Protein AF-A0AAE9KA88-F1 (afdb_monomer)

Foldseek 3Di:
DDDDDDDDDDDDDDDDDDPPPPPPPDPVNVVVVVVVVVVVVVVVVVVVVPPLVVLQVVLLVCLLVVNPVVSLVSLVVSCVVPVLPLVSLQVNLVSCLVVVPCLVSSLVSLVSNCVVVQQDLLSLLSQLLSCLVVLPPVSNVVSLVSNVVHPDVVSSVLSVVLCCQRNVVDDDVVVLVVVVPDCVLVPHVSSVVSNVVSCVSRVDDDDDPPDPPPPPVCVSPPVSVVVVVVPPD

pLDDT: mean 76.89, std 24.09, range [26.11, 98.0]

InterPro domains:
  IPR011990 Tetratricopeptide-like helical domain superfamily [G3DSA:1.25.40.10] (42-184)
  IPR011990 Tetratricopeptide-like helical domain superfamily [SSF48452] (64-158)

Organism: NCBI:txid28182

Sequence (233 aa):
MENYNRNPGQIQFRFSFFLRMRIKTSVFMRLNIRYVYFSFFLLLFFVFCSSDEEMIWEARDSISKGNTAEAMRLYETILKKNPTHLEANRTLGMILADSGVALNSAAFYLERAESSLPGDSSLLLYLLEIHLQEKDRDKTKRILEKFSKSKDKEIESYAIFLKDCLLDKKKNQSEFNRFKTTEIPAFLPPARRLFLKCELSLYSVSQSSKQFHFDYRTIQTESYVFLSTERLF

Secondary structure (DSSP, 8-state):
--------------------------HHHHHHHHHHHHHHHHHHHHHHHHHHHHHHHHHHHHHHTT-HHHHHHHHHHHHHH-TT-HHHHHHHHHHHHHHSS-HHHHHHHHHHHHHHSTT-HHHHHHHHHHHHHHT-HHHHHHHHHHHHHSS-HHHHHHHHHHHHHHTS----HHHHHHHHHSSHHHH-HHHHHHHHHHIIIII--S---------TTSHHHHHHHHTTGGG--

Mean predicted aligned error: 14.71 Å

Solvent-accessible surface area (backbone atoms only — not comparable to full-atom values): 13760 Å² total; per-residue (Å²): 136,92,77,88,83,81,86,87,81,92,78,90,76,91,76,90,78,81,87,73,84,72,78,75,74,49,74,68,56,59,54,51,50,52,49,50,53,49,51,50,51,49,52,53,55,53,61,64,59,52,62,57,56,55,45,50,52,54,20,54,50,24,42,68,69,66,36,53,68,60,17,48,54,40,33,52,54,48,37,72,79,39,77,78,43,44,64,44,25,38,52,51,11,48,56,29,46,77,66,64,80,41,48,70,60,12,46,54,26,33,52,53,21,34,72,74,46,69,59,44,66,68,59,51,38,48,51,40,51,50,25,60,74,70,62,39,64,68,61,35,50,55,49,51,58,42,35,70,73,27,89,51,63,66,60,31,54,48,52,51,50,48,45,35,34,67,74,66,67,46,90,53,70,67,60,51,57,52,56,71,73,46,62,61,44,75,77,33,69,55,48,28,52,51,49,52,54,34,40,67,71,76,65,71,68,99,72,78,85,78,75,73,80,80,58,85,73,49,68,74,56,58,70,56,53,68,75,57,66,71,77,76,122

Structure (mmCIF, N/CA/C/O backbone):
data_AF-A0AAE9KA88-F1
#
_entry.id   AF-A0AAE9KA88-F1
#
loop_
_atom_site.group_PDB
_atom_site.id
_atom_site.type_symbol
_atom_site.label_atom_id
_atom_site.label_alt_id
_atom_site.label_comp_id
_atom_site.label_asym_id
_atom_site.label_entity_id
_atom_site.label_seq_id
_atom_site.pdbx_PDB_ins_code
_atom_site.Cartn_x
_atom_site.Cartn_y
_atom_site.Cartn_z
_atom_site.occupancy
_atom_site.B_iso_or_equiv
_atom_site.auth_seq_id
_atom_site.auth_comp_id
_atom_site.auth_asym_id
_atom_site.auth_atom_id
_atom_site.pdbx_PDB_model_num
ATOM 1 N N . MET A 1 1 ? 107.980 -15.218 -47.301 1.00 36.97 1 MET A N 1
ATOM 2 C CA . MET A 1 1 ? 108.625 -13.899 -47.395 1.00 36.97 1 MET A CA 1
ATOM 3 C C . MET A 1 1 ? 107.827 -12.948 -46.536 1.00 36.97 1 MET A C 1
ATOM 5 O O . MET A 1 1 ? 106.611 -12.947 -46.638 1.00 36.97 1 MET A O 1
ATOM 9 N N . GLU A 1 2 ? 108.562 -12.221 -45.707 1.00 38.47 2 GLU A N 1
ATOM 10 C CA . GLU A 1 2 ? 108.170 -11.046 -44.933 1.00 38.47 2 GLU A CA 1
ATOM 11 C C . GLU A 1 2 ? 107.251 -11.186 -43.717 1.00 38.47 2 GLU A C 1
ATOM 13 O O . GLU A 1 2 ? 106.307 -11.960 -43.623 1.00 38.47 2 GLU A O 1
ATOM 18 N N . ASN A 1 3 ? 107.701 -10.425 -42.736 1.00 32.22 3 ASN A N 1
ATOM 19 C CA . ASN A 1 3 ? 107.534 -10.462 -41.305 1.00 32.22 3 ASN A CA 1
ATOM 20 C C . ASN A 1 3 ? 107.081 -9.042 -40.928 1.00 32.22 3 ASN A C 1
ATOM 22 O O . ASN A 1 3 ? 107.411 -8.105 -41.658 1.00 32.22 3 ASN A O 1
ATOM 26 N N . TYR A 1 4 ? 106.514 -8.877 -39.726 1.00 32.66 4 TYR A N 1
ATOM 27 C CA . TYR A 1 4 ? 106.423 -7.586 -39.018 1.00 32.66 4 TYR A CA 1
ATOM 28 C C . TYR A 1 4 ? 105.302 -6.644 -39.555 1.00 32.66 4 TYR A C 1
ATOM 30 O O . TYR A 1 4 ? 105.117 -6.502 -40.749 1.00 32.66 4 TYR A O 1
ATOM 38 N N . ASN A 1 5 ? 104.502 -5.913 -38.768 1.00 34.69 5 ASN A N 1
ATOM 39 C CA . ASN A 1 5 ? 104.783 -5.301 -37.477 1.00 34.69 5 ASN A CA 1
ATOM 40 C C . ASN A 1 5 ? 103.524 -4.586 -36.905 1.00 34.69 5 ASN A C 1
ATOM 42 O O . ASN A 1 5 ? 102.777 -3.980 -37.665 1.00 34.69 5 ASN A O 1
ATOM 46 N N . ARG A 1 6 ? 103.419 -4.548 -35.565 1.00 35.28 6 ARG A N 1
ATOM 47 C CA . ARG A 1 6 ? 102.856 -3.479 -34.689 1.00 35.28 6 ARG A CA 1
ATOM 48 C C . ARG A 1 6 ? 101.371 -3.035 -34.760 1.00 35.28 6 ARG A C 1
ATOM 50 O O . ARG A 1 6 ? 100.985 -2.218 -35.583 1.00 35.28 6 ARG A O 1
ATOM 57 N N . ASN A 1 7 ? 100.627 -3.371 -33.694 1.00 41.12 7 ASN A N 1
ATOM 58 C CA . ASN A 1 7 ? 99.769 -2.416 -32.944 1.00 41.12 7 ASN A CA 1
ATOM 59 C C . ASN A 1 7 ? 100.677 -1.397 -32.196 1.00 41.12 7 ASN A C 1
ATOM 61 O O . ASN A 1 7 ? 101.822 -1.789 -31.945 1.00 41.12 7 ASN A O 1
ATOM 65 N N . PRO A 1 8 ? 100.267 -0.169 -31.766 1.00 43.66 8 PRO A N 1
ATOM 66 C CA . PRO A 1 8 ? 98.937 0.229 -31.260 1.00 43.66 8 PRO A CA 1
ATOM 67 C C . PRO A 1 8 ? 98.468 1.664 -31.644 1.00 43.66 8 PRO A C 1
ATOM 69 O O . PRO A 1 8 ? 99.233 2.481 -32.144 1.00 43.66 8 PRO A O 1
ATOM 72 N N . GLY A 1 9 ? 97.214 2.022 -31.342 1.00 31.53 9 GLY A N 1
ATOM 73 C CA . GLY A 1 9 ? 96.753 3.413 -31.459 1.00 31.53 9 GLY A CA 1
ATOM 74 C C . GLY A 1 9 ? 95.270 3.598 -31.153 1.00 31.53 9 GLY A C 1
ATOM 75 O O . GLY A 1 9 ? 94.433 3.543 -32.046 1.00 31.53 9 GLY A O 1
ATOM 76 N N . GLN A 1 10 ? 94.951 3.808 -29.876 1.00 36.22 10 GLN A N 1
ATOM 77 C CA . GLN A 1 10 ? 93.640 4.258 -29.412 1.00 36.22 10 GLN A CA 1
ATOM 78 C C . GLN A 1 10 ? 93.253 5.588 -30.071 1.00 36.22 10 GLN A C 1
ATOM 80 O O . GLN A 1 10 ? 93.966 6.574 -29.913 1.00 36.22 10 GLN A O 1
ATOM 85 N N . ILE A 1 11 ? 92.069 5.653 -30.680 1.00 38.44 11 ILE A N 1
ATOM 86 C CA . ILE A 1 11 ? 91.295 6.896 -30.765 1.00 38.44 11 ILE A CA 1
ATOM 87 C C . ILE A 1 11 ? 89.862 6.549 -30.360 1.00 38.44 11 ILE A C 1
ATOM 89 O O . ILE A 1 11 ? 89.120 5.889 -31.084 1.00 38.44 11 ILE A O 1
ATOM 93 N N . GLN A 1 12 ? 89.500 6.946 -29.141 1.00 40.09 12 GLN A N 1
ATOM 94 C CA . GLN A 1 12 ? 88.130 6.906 -28.647 1.00 40.09 12 GLN A CA 1
ATOM 95 C C . GLN A 1 12 ? 87.267 7.879 -29.457 1.00 40.09 12 GLN A C 1
ATOM 97 O O . GLN A 1 12 ? 87.539 9.072 -29.450 1.00 40.09 12 GLN A O 1
ATOM 102 N N . PHE A 1 13 ? 86.163 7.403 -30.033 1.00 33.00 13 PHE A N 1
ATOM 103 C CA . PHE A 1 13 ? 84.977 8.235 -30.242 1.00 33.00 13 PHE A CA 1
ATOM 104 C C . PHE A 1 13 ? 83.727 7.427 -29.893 1.00 33.00 13 PHE A C 1
ATOM 106 O O . PHE A 1 13 ? 83.162 6.688 -30.695 1.00 33.00 13 PHE A O 1
ATOM 113 N N . ARG A 1 14 ? 83.302 7.561 -28.633 1.00 41.38 14 ARG A N 1
ATOM 114 C CA . ARG A 1 14 ? 81.939 7.236 -28.209 1.00 41.38 14 ARG A CA 1
ATOM 115 C C . ARG A 1 14 ? 80.992 8.223 -28.883 1.00 41.38 14 ARG A C 1
ATOM 117 O O . ARG A 1 14 ? 81.053 9.396 -28.550 1.00 41.38 14 ARG A O 1
ATOM 124 N N . PHE A 1 15 ? 80.062 7.748 -29.704 1.00 35.78 15 PHE A N 1
ATOM 125 C CA . PHE A 1 15 ? 78.779 8.428 -29.884 1.00 35.78 15 PHE A CA 1
ATOM 126 C C . PHE A 1 15 ? 77.662 7.398 -30.055 1.00 35.78 15 PHE A C 1
ATOM 128 O O . PHE A 1 15 ? 77.316 6.952 -31.143 1.00 35.78 15 PHE A O 1
ATOM 135 N N . SER A 1 16 ? 77.092 7.018 -28.916 1.00 43.00 16 SER A N 1
ATOM 136 C CA . SER A 1 16 ? 75.737 6.497 -28.818 1.00 43.00 16 SER A CA 1
ATOM 137 C C . SER A 1 16 ? 74.755 7.590 -29.247 1.00 43.00 1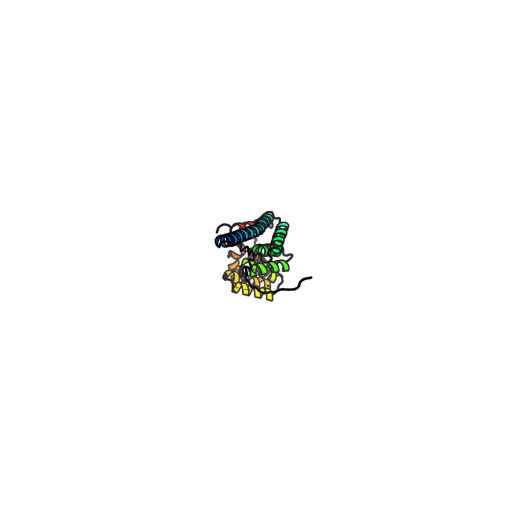6 SER A C 1
ATOM 139 O O . SER A 1 16 ? 74.588 8.572 -28.524 1.00 43.00 16 SER A O 1
ATOM 141 N N . PHE A 1 17 ? 74.077 7.415 -30.379 1.00 37.69 17 PHE A N 1
ATOM 142 C CA . PHE A 1 17 ? 72.917 8.231 -30.737 1.00 37.69 17 PHE A CA 1
ATOM 143 C C . PHE A 1 17 ? 71.701 7.324 -30.936 1.00 37.69 17 PHE A C 1
ATOM 145 O O . PHE A 1 17 ? 71.314 6.968 -32.044 1.00 37.69 17 PHE A O 1
ATOM 152 N N . PHE A 1 18 ? 71.104 6.917 -29.813 1.00 44.31 18 PHE A N 1
ATOM 153 C CA . PHE A 1 18 ? 69.728 6.437 -29.801 1.00 44.31 18 PHE A CA 1
ATOM 154 C C . PHE A 1 18 ? 68.824 7.599 -30.233 1.00 44.31 18 PHE A C 1
ATOM 156 O O . PHE A 1 18 ? 68.651 8.559 -29.477 1.00 44.31 18 PHE A O 1
ATOM 163 N N . LEU A 1 19 ? 68.213 7.505 -31.417 1.00 38.12 19 LEU A N 1
ATOM 164 C CA . LEU A 1 19 ? 67.072 8.341 -31.788 1.00 38.12 19 LEU A CA 1
ATOM 165 C C . LEU A 1 19 ? 65.888 7.986 -30.877 1.00 38.12 19 LEU A C 1
ATOM 167 O O . LEU A 1 19 ? 65.041 7.150 -31.182 1.00 38.12 19 LEU A O 1
ATOM 171 N N . ARG A 1 20 ? 65.827 8.635 -29.716 1.00 42.53 20 ARG A N 1
ATOM 172 C CA . ARG A 1 20 ? 64.636 8.660 -28.873 1.00 42.53 20 ARG A CA 1
ATOM 173 C C . ARG A 1 20 ? 63.741 9.777 -29.406 1.00 42.53 20 ARG A C 1
ATOM 175 O O . ARG A 1 20 ? 63.874 10.928 -28.997 1.00 42.53 20 ARG A O 1
ATOM 182 N N . MET A 1 21 ? 62.836 9.443 -30.327 1.00 38.00 21 MET A N 1
ATOM 183 C CA . MET A 1 21 ? 61.717 10.311 -30.714 1.00 38.00 21 MET A CA 1
ATOM 184 C C . MET A 1 21 ? 60.833 10.557 -29.481 1.00 38.00 21 MET A C 1
ATOM 186 O O . MET A 1 21 ? 59.873 9.841 -29.210 1.00 38.00 21 MET A O 1
ATOM 190 N N . ARG A 1 22 ? 61.185 11.564 -28.673 1.00 47.34 22 ARG A N 1
ATOM 191 C CA . ARG A 1 22 ? 60.292 12.132 -27.661 1.00 47.34 22 ARG A CA 1
ATOM 192 C C . ARG A 1 22 ? 59.248 12.955 -28.405 1.00 47.34 22 ARG A C 1
ATOM 194 O O . ARG A 1 22 ? 59.487 14.120 -28.715 1.00 47.34 22 ARG A O 1
ATOM 201 N N . ILE A 1 23 ? 58.079 12.368 -28.639 1.00 53.62 23 ILE A N 1
ATOM 202 C CA . ILE A 1 23 ? 56.873 13.133 -28.952 1.00 53.62 23 ILE A CA 1
ATOM 203 C C . ILE A 1 23 ? 56.603 14.021 -27.730 1.00 53.62 23 ILE A C 1
ATOM 205 O O . ILE A 1 23 ? 56.085 13.570 -26.707 1.00 53.62 23 ILE A O 1
ATOM 209 N N . LYS A 1 24 ? 57.030 15.287 -27.788 1.00 45.50 24 LYS A N 1
ATOM 210 C CA . LYS A 1 24 ? 56.615 16.305 -26.822 1.00 45.50 24 LYS A CA 1
ATOM 211 C C . LYS A 1 24 ? 55.143 16.598 -27.102 1.00 45.50 24 LYS A C 1
ATOM 213 O O . LYS A 1 24 ? 54.830 17.484 -27.886 1.00 45.50 24 LYS A O 1
ATOM 218 N N . THR A 1 25 ? 54.233 15.870 -26.458 1.00 50.50 25 THR A N 1
ATOM 219 C CA . THR A 1 25 ? 52.851 16.345 -26.322 1.00 50.50 25 THR A CA 1
ATOM 220 C C . THR A 1 25 ? 52.930 17.662 -25.553 1.00 50.50 25 THR A C 1
ATOM 222 O O . THR A 1 25 ? 53.268 17.646 -24.364 1.00 50.50 25 THR A O 1
ATOM 225 N N . SER A 1 26 ? 52.725 18.796 -26.225 1.00 52.59 26 SER A N 1
ATOM 226 C CA . SER A 1 26 ? 52.696 20.100 -25.563 1.00 52.59 26 SER A CA 1
ATOM 227 C C . SER A 1 26 ? 51.627 20.076 -24.463 1.00 52.59 26 SER A C 1
ATOM 229 O O . SER A 1 26 ? 50.632 19.353 -24.562 1.00 52.59 26 SER A O 1
ATOM 231 N N . VAL A 1 27 ? 51.830 20.832 -23.384 1.00 53.19 27 VAL A N 1
ATOM 232 C CA . VAL A 1 27 ? 50.901 20.895 -22.237 1.00 53.19 27 VAL A CA 1
ATOM 233 C C . VAL A 1 27 ? 49.462 21.219 -22.687 1.00 53.19 27 VAL A C 1
ATOM 235 O O . VAL A 1 27 ? 48.506 20.685 -22.128 1.00 53.19 27 VAL A O 1
ATOM 238 N N . PHE A 1 28 ? 49.317 21.979 -23.777 1.00 47.75 28 PHE A N 1
ATOM 239 C CA . PHE A 1 28 ? 48.047 22.296 -24.440 1.00 47.75 28 PHE A CA 1
ATOM 240 C C . PHE A 1 28 ? 47.293 21.057 -24.962 1.00 47.75 28 PHE A C 1
ATOM 242 O O . PHE A 1 28 ? 46.074 20.965 -24.838 1.00 47.75 28 PHE A O 1
ATOM 249 N N . MET A 1 29 ? 48.012 20.061 -25.489 1.00 52.88 29 MET A N 1
ATOM 250 C CA . MET A 1 29 ? 47.422 18.845 -26.060 1.00 52.88 29 MET A CA 1
ATOM 251 C C . MET A 1 29 ? 46.840 17.925 -24.973 1.00 52.88 29 MET A C 1
ATOM 253 O O . MET A 1 29 ? 45.821 17.277 -25.187 1.00 52.88 29 MET A O 1
ATOM 257 N N . ARG A 1 30 ? 47.431 17.917 -23.768 1.00 54.22 30 ARG A N 1
ATOM 258 C CA . ARG A 1 30 ? 46.917 17.161 -22.607 1.00 54.22 30 ARG A CA 1
ATOM 259 C C . ARG A 1 30 ? 45.671 17.802 -21.992 1.00 54.22 30 ARG A C 1
ATOM 261 O O . ARG A 1 30 ? 44.802 17.081 -21.506 1.00 54.22 30 ARG A O 1
ATOM 268 N N . LEU A 1 31 ? 45.577 19.134 -22.035 1.00 50.44 31 LEU A N 1
ATOM 269 C CA . LEU A 1 31 ? 44.412 19.882 -21.564 1.00 50.44 31 LEU A CA 1
ATOM 270 C C . LEU A 1 31 ? 43.197 19.614 -22.471 1.00 50.44 31 LEU A C 1
ATOM 272 O O . LEU A 1 31 ? 42.145 19.220 -21.975 1.00 50.44 31 LEU A O 1
ATOM 276 N N . ASN A 1 32 ? 43.378 19.696 -23.795 1.00 58.84 32 ASN A N 1
ATOM 277 C CA . ASN A 1 32 ? 42.323 19.411 -24.775 1.00 58.84 32 ASN A CA 1
ATOM 278 C C . ASN A 1 32 ? 41.844 17.955 -24.734 1.00 58.84 32 ASN A C 1
ATOM 280 O O . ASN A 1 32 ? 40.647 17.715 -24.810 1.00 58.84 32 ASN A O 1
ATOM 284 N N . ILE A 1 33 ? 42.741 16.981 -24.543 1.00 65.75 33 ILE A N 1
ATOM 285 C CA . ILE A 1 33 ? 42.351 15.568 -24.404 1.00 65.75 33 ILE A CA 1
ATOM 286 C C . ILE A 1 33 ? 41.468 15.362 -23.165 1.00 65.75 33 ILE A C 1
ATOM 288 O O . ILE A 1 33 ? 40.450 14.682 -23.248 1.00 65.75 33 ILE A O 1
ATOM 292 N N . ARG A 1 34 ? 41.799 15.989 -22.028 1.00 65.94 34 ARG A N 1
ATOM 293 C CA . ARG A 1 34 ? 40.983 15.902 -20.807 1.00 65.94 34 ARG A CA 1
ATOM 294 C C . ARG A 1 34 ? 39.609 16.558 -20.983 1.00 65.94 34 ARG A C 1
ATOM 296 O O . ARG A 1 34 ? 38.635 16.008 -20.484 1.00 65.94 34 ARG A O 1
ATOM 303 N N . TYR A 1 35 ? 39.514 17.664 -21.727 1.00 74.38 35 TYR A N 1
ATOM 304 C CA . TYR A 1 35 ? 38.231 18.279 -22.090 1.00 74.38 35 TYR A CA 1
ATOM 305 C C . TYR A 1 35 ? 37.415 17.429 -23.063 1.00 74.38 35 TYR A C 1
ATOM 307 O O . TYR A 1 35 ? 36.208 17.329 -22.890 1.00 74.38 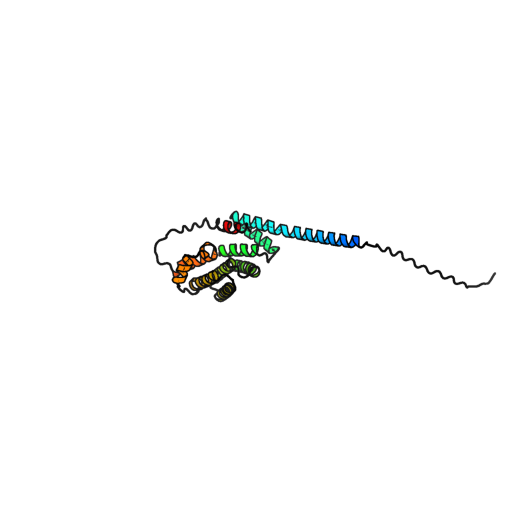35 TYR A O 1
ATOM 315 N N . VAL A 1 36 ? 38.048 16.779 -24.041 1.00 76.00 36 VAL A N 1
ATOM 316 C CA . VAL A 1 36 ? 37.364 15.867 -24.970 1.00 76.00 36 VAL A CA 1
ATOM 317 C C . VAL A 1 36 ? 36.852 14.634 -24.231 1.00 76.00 36 VAL A C 1
ATOM 319 O O . VAL A 1 36 ? 35.701 14.268 -24.418 1.00 76.00 36 VAL A O 1
ATOM 322 N N . TYR A 1 37 ? 37.642 14.043 -23.330 1.00 76.62 37 TYR A N 1
ATOM 323 C CA . TYR A 1 37 ? 37.169 12.943 -22.483 1.00 76.62 37 TYR A CA 1
ATOM 324 C C . TYR A 1 37 ? 36.074 13.383 -21.517 1.00 76.62 37 TYR A C 1
ATOM 326 O O . TYR A 1 37 ? 35.115 12.647 -21.332 1.00 76.62 37 TYR A O 1
ATOM 334 N N . PHE A 1 38 ? 36.178 14.575 -20.928 1.00 76.69 38 PHE A N 1
ATOM 335 C CA . PHE A 1 38 ? 35.133 15.117 -20.065 1.00 76.69 38 PHE A CA 1
ATOM 336 C C . PHE A 1 38 ? 33.850 15.398 -20.849 1.00 76.69 38 PHE A C 1
ATOM 338 O O . PHE A 1 38 ? 32.786 15.001 -20.405 1.00 76.69 38 PHE A O 1
ATOM 345 N N . SER A 1 39 ? 33.943 16.001 -22.036 1.00 75.31 39 SER A N 1
ATOM 346 C CA . SER A 1 39 ? 32.811 16.268 -22.929 1.00 75.31 39 SER A CA 1
ATOM 347 C C . SER A 1 39 ? 32.184 14.979 -23.458 1.00 75.31 39 SER A C 1
ATOM 349 O O . SER A 1 39 ? 30.965 14.875 -23.494 1.00 75.31 39 SER A O 1
ATOM 351 N N . PHE A 1 40 ? 32.992 13.973 -23.794 1.00 74.69 40 PHE A N 1
ATOM 352 C CA . PHE A 1 40 ? 32.528 12.649 -24.201 1.00 74.69 40 PHE A CA 1
ATOM 353 C C . PHE A 1 40 ? 31.875 11.890 -23.040 1.00 74.69 40 PHE A C 1
ATOM 355 O O . PHE A 1 40 ? 30.826 11.284 -23.219 1.00 74.69 40 PHE A O 1
ATOM 362 N N . PHE A 1 41 ? 32.435 11.976 -21.832 1.00 71.19 41 PHE A N 1
ATOM 363 C CA . PHE A 1 41 ? 31.835 11.424 -20.616 1.00 71.19 41 PHE A CA 1
ATOM 364 C C . PHE A 1 41 ? 30.521 12.135 -20.259 1.00 71.19 41 PHE A C 1
ATOM 366 O O . PHE A 1 41 ? 29.556 11.474 -19.890 1.00 71.19 41 PHE A O 1
ATOM 373 N N . LEU A 1 42 ? 30.449 13.458 -20.446 1.00 67.81 42 LEU A N 1
ATOM 374 C CA . LEU A 1 42 ? 29.226 14.247 -20.297 1.00 67.81 42 LEU A CA 1
ATOM 375 C C . LEU A 1 42 ? 28.168 13.798 -21.315 1.00 67.81 42 LEU A C 1
ATOM 377 O O . LEU A 1 42 ? 27.037 13.521 -20.941 1.00 67.81 42 LEU A O 1
ATOM 381 N N . LEU A 1 43 ? 28.545 13.665 -22.591 1.00 63.66 43 LEU A N 1
ATOM 382 C CA . LEU A 1 43 ? 27.660 13.202 -23.664 1.00 63.66 43 LEU A CA 1
ATOM 383 C C . LEU A 1 43 ? 27.158 11.775 -23.417 1.00 63.66 43 LEU A C 1
ATOM 385 O O . LEU A 1 43 ? 25.976 11.509 -23.607 1.00 63.66 43 LEU A O 1
ATOM 389 N N . LEU A 1 44 ? 28.015 10.874 -22.932 1.00 60.75 44 LEU A N 1
ATOM 390 C CA . LEU A 1 44 ? 27.608 9.525 -22.534 1.00 60.75 44 LEU A CA 1
ATOM 391 C C . LEU A 1 44 ? 26.647 9.551 -21.339 1.00 60.75 44 LEU A C 1
ATOM 393 O O . LEU A 1 44 ? 25.647 8.842 -21.358 1.00 60.75 44 LEU A O 1
ATOM 397 N N . PHE A 1 45 ? 26.888 10.400 -20.339 1.00 60.03 45 PHE A N 1
ATOM 398 C CA . PHE A 1 45 ? 25.968 10.584 -19.215 1.00 60.03 45 PHE A CA 1
ATOM 399 C C . PHE A 1 45 ? 24.590 11.100 -19.673 1.00 60.03 45 PHE A C 1
ATOM 401 O O . PHE A 1 45 ? 23.563 10.618 -19.199 1.00 60.03 45 PHE A O 1
ATOM 408 N N . PHE A 1 46 ? 24.551 12.009 -20.653 1.00 56.19 46 PHE A N 1
ATOM 409 C CA . PHE A 1 46 ? 23.301 12.518 -21.226 1.00 56.19 46 PHE A CA 1
ATOM 410 C C . PHE A 1 46 ? 22.515 11.462 -22.018 1.00 56.19 46 PHE A C 1
ATOM 412 O O . PHE A 1 46 ? 21.292 11.420 -21.905 1.00 56.19 46 PHE A O 1
ATOM 419 N N . VAL A 1 47 ? 23.187 10.582 -22.769 1.00 58.81 47 VAL A N 1
ATOM 420 C CA . VAL A 1 47 ? 22.523 9.531 -23.569 1.00 58.81 47 VAL A CA 1
ATOM 421 C C . VAL A 1 47 ? 21.911 8.428 -22.694 1.00 58.81 47 VAL A C 1
ATOM 423 O O . VAL A 1 47 ? 20.863 7.887 -23.033 1.00 58.81 47 VAL A O 1
ATOM 426 N N . PHE A 1 48 ? 22.519 8.104 -21.549 1.00 52.50 48 PHE A N 1
ATOM 427 C CA . PHE A 1 48 ? 21.946 7.118 -20.622 1.00 52.50 48 PHE A CA 1
ATOM 428 C C . PHE A 1 48 ? 20.763 7.668 -19.810 1.00 52.50 48 PHE A C 1
ATOM 430 O O . PHE A 1 48 ? 19.874 6.903 -19.447 1.00 52.50 48 PHE A O 1
ATOM 437 N N . CYS A 1 49 ? 20.715 8.982 -19.569 1.00 56.28 49 CYS A N 1
ATOM 438 C CA . CYS A 1 49 ? 19.645 9.620 -18.800 1.00 56.28 49 CYS A CA 1
ATOM 439 C C . CYS A 1 49 ? 18.311 9.699 -19.573 1.00 56.28 49 CYS A C 1
ATOM 441 O O . CYS A 1 49 ? 17.244 9.604 -18.975 1.00 56.28 49 CYS A O 1
ATOM 443 N N . SER A 1 50 ? 18.340 9.818 -20.907 1.00 60.44 50 SER A N 1
ATOM 444 C CA . SER A 1 50 ? 17.117 10.041 -21.695 1.00 60.44 50 SER A CA 1
ATOM 445 C C . SER A 1 50 ? 16.229 8.801 -21.857 1.00 60.44 50 SER A C 1
ATOM 447 O O . SER A 1 50 ? 15.020 8.945 -22.015 1.00 60.44 50 SER A O 1
ATOM 449 N N . SER A 1 51 ? 16.797 7.588 -21.826 1.00 71.12 51 SER A N 1
ATOM 450 C CA . SER A 1 51 ? 16.055 6.374 -22.220 1.00 71.12 51 SER A CA 1
ATOM 451 C C . SER A 1 51 ? 15.055 5.868 -21.177 1.00 71.12 51 SER A C 1
ATOM 453 O O . SER A 1 51 ? 14.086 5.198 -21.530 1.00 71.12 51 SER A O 1
ATOM 455 N N . ASP A 1 52 ? 15.296 6.150 -19.895 1.00 71.56 52 ASP A N 1
ATOM 456 C CA . ASP A 1 52 ? 14.414 5.695 -18.817 1.00 71.56 52 ASP A CA 1
ATOM 457 C C . ASP A 1 52 ? 13.251 6.677 -18.612 1.00 71.56 52 ASP A C 1
ATOM 459 O O . ASP A 1 52 ? 12.119 6.244 -18.411 1.00 71.56 52 ASP A O 1
ATOM 463 N N . GLU A 1 53 ? 13.501 7.980 -18.775 1.00 80.31 53 GLU A N 1
ATOM 464 C CA . GLU A 1 53 ? 12.470 9.028 -18.763 1.00 80.31 53 GLU A CA 1
ATOM 465 C C . GLU A 1 53 ? 11.412 8.813 -19.854 1.00 80.31 53 GLU A C 1
ATOM 467 O O . GLU A 1 53 ? 10.216 8.882 -19.580 1.00 80.31 53 GLU A O 1
ATOM 472 N N . GLU A 1 54 ? 11.822 8.482 -21.082 1.00 86.25 54 GLU A N 1
ATOM 473 C CA . GLU A 1 54 ? 10.886 8.170 -22.173 1.00 86.25 54 GLU A CA 1
ATOM 474 C C . GLU A 1 54 ? 9.965 6.991 -21.813 1.00 86.25 54 GLU A C 1
ATOM 476 O O . GLU A 1 54 ? 8.743 7.083 -21.942 1.00 86.25 54 GLU A O 1
ATOM 481 N N . MET A 1 55 ? 10.533 5.923 -21.247 1.00 89.88 55 MET A N 1
ATOM 482 C CA . MET A 1 55 ? 9.778 4.738 -20.834 1.00 89.88 55 MET A CA 1
ATOM 483 C C . MET A 1 55 ? 8.817 5.024 -19.669 1.00 89.88 55 MET A C 1
ATOM 485 O O . MET A 1 55 ? 7.733 4.441 -19.606 1.00 89.88 55 MET A O 1
ATOM 489 N N . ILE A 1 56 ? 9.174 5.936 -18.757 1.00 93.50 56 ILE A N 1
ATOM 490 C CA . ILE A 1 56 ? 8.274 6.408 -17.694 1.00 93.50 56 ILE A CA 1
ATOM 491 C C . ILE A 1 56 ? 7.062 7.130 -18.292 1.00 93.50 56 ILE A C 1
ATOM 493 O O . ILE A 1 56 ? 5.933 6.882 -17.860 1.00 93.50 56 ILE A O 1
ATOM 497 N N . TRP A 1 57 ? 7.259 7.999 -19.288 1.00 92.94 57 TRP A N 1
ATOM 498 C CA . TRP A 1 57 ? 6.150 8.699 -19.944 1.00 92.94 57 TRP A CA 1
ATOM 499 C C . TRP A 1 57 ? 5.196 7.734 -20.644 1.00 92.94 57 TRP A C 1
ATOM 501 O O . TRP A 1 57 ? 3.983 7.848 -20.455 1.00 92.94 57 TRP A O 1
ATOM 511 N N . GLU A 1 58 ? 5.725 6.755 -21.377 1.00 94.69 58 GLU A N 1
ATOM 512 C CA . GLU A 1 58 ? 4.922 5.700 -22.004 1.00 94.69 58 GLU A CA 1
ATOM 513 C C . GLU A 1 58 ? 4.163 4.860 -20.973 1.00 94.69 58 GLU A C 1
ATOM 515 O O . GLU A 1 58 ? 2.999 4.509 -21.186 1.00 94.69 58 GLU A O 1
ATOM 520 N N . ALA A 1 59 ? 4.788 4.559 -19.831 1.00 95.31 59 ALA A N 1
ATOM 521 C CA . ALA A 1 59 ? 4.136 3.823 -18.756 1.00 95.31 59 ALA A CA 1
ATOM 522 C C . ALA A 1 59 ? 2.967 4.627 -18.173 1.00 95.31 59 ALA A C 1
ATOM 524 O O . ALA A 1 59 ? 1.864 4.100 -18.050 1.00 95.31 59 ALA A O 1
ATOM 525 N N . ARG A 1 60 ? 3.163 5.920 -17.884 1.00 94.69 60 ARG A N 1
ATOM 526 C CA . ARG A 1 60 ? 2.102 6.815 -17.387 1.00 94.69 60 ARG A CA 1
ATOM 527 C C . ARG A 1 60 ? 0.954 6.962 -18.385 1.00 94.69 60 ARG A C 1
ATOM 529 O O . ARG A 1 60 ? -0.209 6.916 -17.987 1.00 94.69 60 ARG A O 1
ATOM 536 N N . ASP A 1 61 ? 1.270 7.112 -19.667 1.00 95.69 61 ASP A N 1
ATOM 537 C CA . ASP A 1 61 ? 0.280 7.173 -20.745 1.00 95.69 61 ASP A CA 1
ATOM 538 C C . ASP A 1 61 ? -0.464 5.838 -20.918 1.00 95.69 61 ASP A C 1
ATOM 540 O O . ASP A 1 61 ? -1.670 5.808 -21.137 1.00 95.69 61 ASP A O 1
ATOM 544 N N . SER A 1 62 ? 0.215 4.708 -20.728 1.00 95.38 62 SER A N 1
ATOM 545 C CA . SER A 1 62 ? -0.434 3.393 -20.723 1.00 95.38 62 SER A CA 1
ATOM 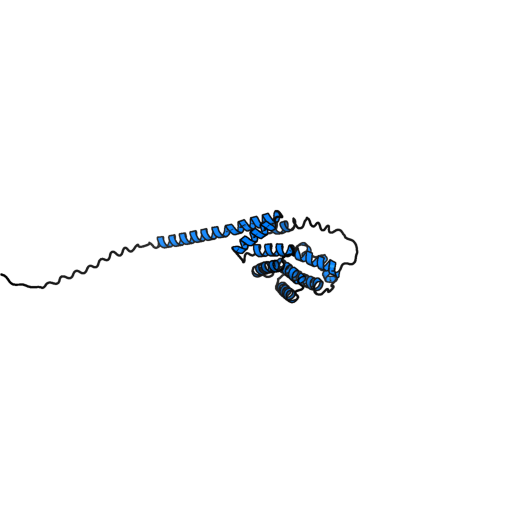546 C C . SER A 1 62 ? -1.388 3.238 -19.541 1.00 95.38 62 SER A C 1
ATOM 548 O O . SER A 1 62 ? -2.492 2.726 -19.731 1.00 95.38 62 SER A O 1
ATOM 550 N N . ILE A 1 63 ? -1.007 3.741 -18.354 1.00 94.31 63 ILE A N 1
ATOM 551 C CA . ILE A 1 63 ? -1.905 3.882 -17.196 1.00 94.31 63 ILE A CA 1
ATOM 552 C C . ILE A 1 63 ? -3.094 4.717 -17.732 1.00 94.31 63 ILE A C 1
ATOM 554 O O . ILE A 1 63 ? -4.191 4.174 -17.757 1.00 94.31 63 ILE A O 1
ATOM 558 N N . SER A 1 64 ? -2.930 5.929 -18.286 1.00 93.69 64 SER A N 1
ATOM 559 C CA . SER A 1 64 ? -4.084 6.798 -18.652 1.00 93.69 64 SER A CA 1
ATOM 560 C C . SER A 1 64 ? -4.998 6.189 -19.716 1.00 93.69 64 SER A C 1
ATOM 562 O O . SER A 1 64 ? -6.209 6.408 -19.710 1.00 93.69 64 SER A O 1
ATOM 564 N N . LYS A 1 65 ? -4.404 5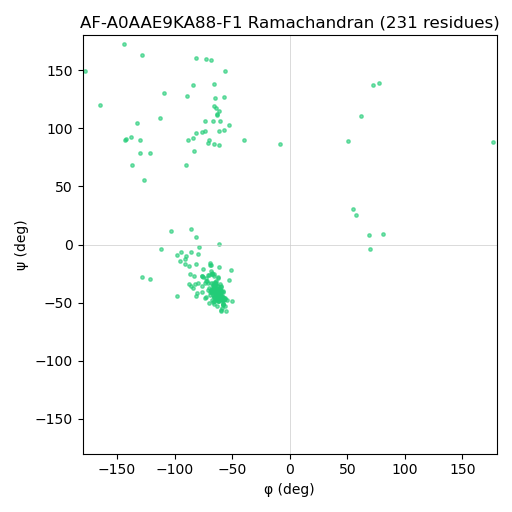.337 -20.555 1.00 94.56 65 LYS A N 1
ATOM 565 C CA . LYS A 1 65 ? -4.995 4.362 -21.479 1.00 94.56 65 LYS A CA 1
ATOM 566 C C . LYS A 1 65 ? -6.042 3.413 -20.874 1.00 94.56 65 LYS A C 1
ATOM 568 O O . LYS A 1 65 ? -6.785 2.763 -21.605 1.00 94.56 65 LYS A O 1
ATOM 573 N N . GLY A 1 66 ? -6.013 3.219 -19.559 1.00 92.69 66 GLY A N 1
ATOM 574 C CA . GLY A 1 66 ? -6.564 2.045 -18.883 1.00 92.69 66 GLY A CA 1
ATOM 575 C C . GLY A 1 66 ? -5.780 0.756 -19.173 1.00 92.69 66 GLY A C 1
ATOM 576 O O . GLY A 1 66 ? -6.215 -0.328 -18.787 1.00 92.69 66 GLY A O 1
ATOM 577 N N . ASN A 1 67 ? -4.626 0.844 -19.844 1.00 94.88 67 ASN A N 1
ATOM 578 C CA . ASN A 1 67 ? -3.793 -0.299 -20.204 1.00 94.88 67 ASN A CA 1
ATOM 579 C C . ASN A 1 67 ? -2.772 -0.594 -19.097 1.00 94.88 67 ASN A C 1
ATOM 581 O O . ASN A 1 67 ? -1.559 -0.426 -19.249 1.00 94.88 67 ASN A O 1
ATOM 585 N N . THR A 1 68 ? -3.285 -1.048 -17.953 1.00 94.12 68 THR A N 1
ATOM 586 C CA . THR A 1 68 ? -2.473 -1.359 -16.772 1.00 94.12 68 THR A CA 1
ATOM 587 C C . THR A 1 68 ? -1.441 -2.456 -17.042 1.00 94.12 68 THR A C 1
ATOM 589 O O . THR A 1 68 ? -0.336 -2.392 -16.511 1.00 94.12 68 THR A O 1
ATOM 592 N N . ALA A 1 69 ? -1.758 -3.431 -17.899 1.00 94.62 69 ALA A N 1
ATOM 593 C CA . ALA A 1 69 ? -0.844 -4.522 -18.230 1.00 94.62 69 ALA A CA 1
ATOM 594 C C . ALA A 1 69 ? 0.419 -4.023 -18.949 1.00 94.62 69 ALA A C 1
ATOM 596 O O . ALA A 1 69 ? 1.530 -4.400 -18.572 1.00 94.62 69 ALA A O 1
ATOM 597 N N . GLU A 1 70 ? 0.264 -3.143 -19.944 1.00 95.62 70 GLU A N 1
ATOM 598 C CA . GLU A 1 70 ? 1.418 -2.582 -20.655 1.00 95.62 70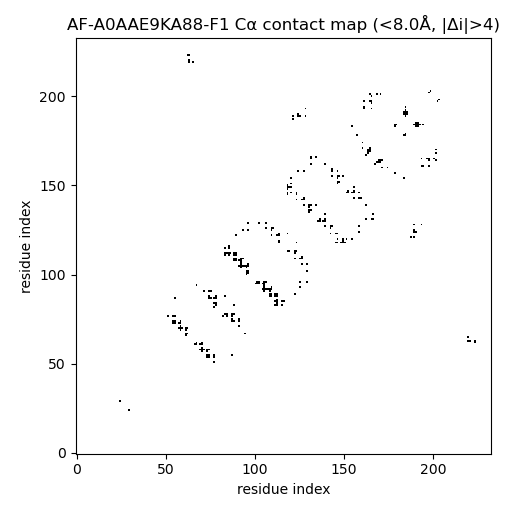 GLU A CA 1
ATOM 599 C C . GLU A 1 70 ? 2.259 -1.694 -19.743 1.00 95.62 70 GLU A C 1
ATOM 601 O O . GLU A 1 70 ? 3.483 -1.796 -19.720 1.00 95.62 70 GLU A O 1
ATOM 606 N N . ALA A 1 71 ? 1.612 -0.885 -18.911 1.00 96.50 71 ALA A N 1
ATOM 607 C CA . ALA A 1 71 ? 2.326 -0.068 -17.949 1.00 96.50 71 ALA A CA 1
ATOM 608 C C . ALA A 1 71 ? 3.143 -0.890 -16.945 1.00 96.50 71 ALA A C 1
ATOM 610 O O . ALA A 1 71 ? 4.289 -0.546 -16.662 1.00 96.50 71 ALA A O 1
ATOM 611 N N . MET A 1 72 ? 2.593 -1.996 -16.432 1.00 95.94 72 MET A N 1
ATOM 612 C CA . MET A 1 72 ? 3.342 -2.916 -15.573 1.00 95.94 72 MET A CA 1
ATOM 613 C C . MET A 1 72 ? 4.568 -3.473 -16.304 1.00 95.94 72 MET A C 1
ATOM 615 O O . MET A 1 72 ? 5.665 -3.445 -15.750 1.00 95.94 72 MET A O 1
ATOM 619 N N . ARG A 1 73 ? 4.416 -3.893 -17.568 1.00 96.56 73 ARG A N 1
ATOM 620 C CA . ARG A 1 73 ? 5.525 -4.385 -18.403 1.00 96.56 73 ARG A CA 1
ATOM 621 C C . ARG A 1 73 ? 6.622 -3.328 -18.590 1.00 96.56 73 ARG A C 1
ATOM 623 O O . ARG A 1 73 ? 7.814 -3.653 -18.542 1.00 96.56 73 ARG A O 1
ATOM 630 N N . LEU A 1 74 ? 6.237 -2.070 -18.805 1.00 96.19 74 LEU A N 1
ATOM 631 C CA . LEU A 1 74 ? 7.166 -0.947 -18.938 1.00 96.19 74 LEU A CA 1
ATOM 632 C C . LEU A 1 74 ? 7.896 -0.682 -17.616 1.00 96.19 74 LEU A C 1
ATOM 634 O O . LEU A 1 74 ? 9.126 -0.692 -17.599 1.00 96.19 74 LEU A O 1
ATOM 638 N N . TYR A 1 75 ? 7.183 -0.575 -16.490 1.00 96.31 75 TYR A N 1
ATOM 639 C CA . TYR A 1 75 ? 7.808 -0.401 -15.173 1.00 96.31 75 TYR A CA 1
ATOM 640 C C . TYR A 1 75 ? 8.742 -1.557 -14.799 1.00 96.31 75 TYR A C 1
ATOM 642 O O . TYR A 1 75 ? 9.838 -1.320 -14.295 1.00 96.31 75 TYR A O 1
ATOM 650 N N . GLU A 1 76 ? 8.379 -2.804 -15.098 1.00 95.75 76 GLU A N 1
ATOM 651 C CA . GLU A 1 76 ? 9.270 -3.954 -14.917 1.00 95.75 76 GLU A CA 1
ATOM 652 C C . GLU A 1 76 ? 10.542 -3.841 -15.765 1.00 95.75 76 GLU A C 1
ATOM 654 O O . GLU A 1 76 ? 11.627 -4.215 -15.321 1.00 95.75 76 GLU A O 1
ATOM 659 N N . THR A 1 77 ? 10.434 -3.314 -16.985 1.00 95.50 77 THR A N 1
ATOM 660 C CA . THR A 1 77 ? 11.589 -3.093 -17.866 1.00 95.50 77 THR A CA 1
ATOM 661 C C . THR A 1 77 ? 12.513 -2.012 -17.307 1.00 95.50 77 THR A C 1
ATOM 663 O O . THR A 1 77 ? 13.732 -2.196 -17.303 1.00 95.50 77 THR A O 1
ATOM 666 N N . ILE A 1 78 ? 11.950 -0.937 -16.753 1.00 94.81 78 ILE A N 1
ATOM 667 C CA . ILE A 1 78 ? 12.706 0.109 -16.050 1.00 94.81 78 ILE A CA 1
ATOM 668 C C . ILE A 1 78 ? 13.427 -0.490 -14.841 1.00 94.81 78 ILE A C 1
ATOM 670 O O . ILE A 1 78 ? 14.630 -0.301 -14.682 1.00 94.81 78 ILE A O 1
ATOM 674 N N . LEU A 1 79 ? 12.733 -1.294 -14.031 1.00 95.25 79 LEU A N 1
ATOM 675 C CA . LEU A 1 79 ? 13.309 -1.925 -12.841 1.00 95.25 79 LEU A CA 1
ATOM 676 C C . LEU A 1 79 ? 14.380 -2.976 -13.160 1.00 95.25 79 LEU A C 1
ATOM 678 O O . LEU A 1 79 ? 15.267 -3.206 -12.338 1.00 95.25 79 LEU A O 1
ATOM 682 N N . LYS A 1 80 ? 14.354 -3.590 -14.350 1.00 95.00 80 LYS A N 1
ATOM 683 C CA . LYS A 1 80 ? 15.449 -4.457 -14.823 1.00 95.00 80 LYS A CA 1
ATOM 684 C C . LYS A 1 80 ? 16.741 -3.677 -15.063 1.00 95.00 80 LYS A C 1
ATOM 686 O O . LYS A 1 80 ? 17.815 -4.215 -14.808 1.00 95.00 80 LYS A O 1
ATOM 691 N N . LYS A 1 81 ? 16.649 -2.435 -15.547 1.00 92.38 81 LYS A N 1
ATOM 692 C CA . LYS A 1 81 ? 17.811 -1.555 -15.755 1.00 92.38 81 LYS A CA 1
ATOM 693 C C . LYS A 1 81 ? 18.242 -0.872 -14.456 1.00 92.38 81 LYS A C 1
ATOM 695 O O . LYS A 1 81 ? 19.428 -0.836 -14.142 1.00 92.38 81 LYS A O 1
ATOM 700 N N . ASN A 1 82 ? 17.274 -0.360 -13.698 1.00 92.19 82 ASN A N 1
ATOM 701 C CA . ASN A 1 82 ? 17.471 0.359 -12.446 1.00 92.19 82 ASN A CA 1
ATOM 702 C C . ASN A 1 82 ? 16.558 -0.215 -11.342 1.00 92.19 82 ASN A C 1
ATOM 704 O O . ASN A 1 82 ? 15.442 0.272 -11.138 1.00 92.19 82 ASN A O 1
ATOM 708 N N . PRO A 1 83 ? 17.031 -1.216 -10.576 1.00 94.31 83 PRO A N 1
ATOM 709 C CA . PRO A 1 83 ? 16.236 -1.869 -9.531 1.00 94.31 83 PRO A CA 1
ATOM 710 C C . PRO A 1 83 ? 15.774 -0.950 -8.392 1.00 94.31 83 PRO A C 1
ATOM 712 O O . PRO A 1 83 ? 14.841 -1.291 -7.663 1.00 94.31 83 PRO A O 1
ATOM 715 N N . THR A 1 84 ? 16.425 0.201 -8.220 1.00 93.56 84 THR A N 1
ATOM 716 C CA . THR A 1 84 ? 16.144 1.186 -7.165 1.00 93.56 84 THR A CA 1
ATOM 717 C C . THR A 1 84 ? 15.377 2.403 -7.680 1.00 93.56 84 THR A C 1
ATOM 719 O O . THR A 1 84 ? 15.270 3.399 -6.972 1.00 93.56 84 THR A O 1
ATOM 722 N N . HIS A 1 85 ? 14.846 2.360 -8.906 1.00 94.88 85 HIS A N 1
ATOM 723 C CA . HIS A 1 85 ? 14.091 3.477 -9.462 1.00 94.88 85 HIS A CA 1
ATOM 724 C C . HIS A 1 85 ? 12.847 3.759 -8.607 1.00 94.88 85 HIS A C 1
ATOM 726 O O . HIS A 1 85 ? 11.947 2.919 -8.524 1.00 94.88 85 HIS A O 1
ATOM 732 N N . LEU A 1 86 ? 12.794 4.936 -7.973 1.00 95.12 86 LEU A N 1
ATOM 733 C CA . LEU A 1 86 ? 11.761 5.281 -6.989 1.00 95.12 86 LEU A CA 1
ATOM 734 C C . LEU A 1 86 ? 10.357 5.190 -7.590 1.00 95.12 86 LEU A C 1
ATOM 736 O O . LEU A 1 86 ? 9.514 4.466 -7.068 1.00 95.12 86 LEU A O 1
ATOM 740 N N . GLU A 1 87 ? 10.116 5.883 -8.704 1.00 94.69 87 GLU A N 1
ATOM 741 C CA . GLU A 1 87 ? 8.781 5.924 -9.304 1.00 94.69 87 GLU A CA 1
ATOM 742 C C . GLU A 1 87 ? 8.306 4.554 -9.788 1.00 94.69 87 GLU A C 1
ATOM 744 O O . GLU A 1 87 ? 7.197 4.152 -9.461 1.00 94.69 87 GLU A O 1
ATOM 749 N N . ALA A 1 88 ? 9.139 3.806 -10.517 1.00 96.25 88 ALA A N 1
ATOM 750 C CA . ALA A 1 88 ? 8.758 2.484 -10.995 1.00 96.25 88 ALA A CA 1
ATOM 751 C C . ALA A 1 88 ? 8.433 1.521 -9.839 1.00 96.25 88 ALA A C 1
ATOM 753 O O . ALA A 1 88 ? 7.419 0.830 -9.897 1.00 96.25 88 ALA A O 1
ATOM 754 N N . ASN A 1 89 ? 9.227 1.522 -8.758 1.00 97.62 89 ASN A N 1
ATOM 755 C CA . ASN A 1 89 ? 8.921 0.741 -7.554 1.00 97.62 89 ASN A CA 1
ATOM 756 C C . ASN A 1 89 ? 7.606 1.208 -6.898 1.00 97.62 89 ASN A C 1
ATOM 758 O O . ASN A 1 89 ? 6.753 0.385 -6.566 1.00 97.62 89 ASN A O 1
ATOM 762 N N . ARG A 1 90 ? 7.410 2.525 -6.746 1.00 97.31 90 ARG A N 1
ATOM 763 C CA . ARG A 1 90 ? 6.200 3.117 -6.156 1.00 97.31 90 ARG A CA 1
ATOM 764 C C . ARG A 1 90 ? 4.955 2.733 -6.950 1.00 97.31 90 ARG A C 1
ATOM 766 O O . ARG A 1 90 ? 4.034 2.145 -6.392 1.00 97.31 90 ARG A O 1
ATOM 773 N N . THR A 1 91 ? 4.936 3.033 -8.244 1.00 96.25 91 THR A N 1
ATOM 774 C CA . THR A 1 91 ? 3.758 2.866 -9.096 1.00 96.25 91 THR A CA 1
ATOM 775 C C . THR A 1 91 ? 3.428 1.394 -9.320 1.00 96.25 91 THR A C 1
ATOM 777 O O . THR A 1 91 ? 2.270 1.011 -9.179 1.00 96.25 91 THR A O 1
ATOM 780 N N . LEU A 1 92 ? 4.425 0.538 -9.582 1.00 96.44 92 LEU A N 1
ATOM 781 C CA . LEU A 1 92 ? 4.190 -0.903 -9.719 1.00 96.44 92 LEU A CA 1
ATOM 782 C C . LEU A 1 92 ? 3.665 -1.509 -8.410 1.00 96.44 92 LEU A C 1
ATOM 784 O O . LEU A 1 92 ? 2.718 -2.293 -8.429 1.00 96.44 92 LEU A O 1
ATOM 788 N N . GLY A 1 93 ? 4.232 -1.105 -7.271 1.00 96.88 93 GLY A N 1
ATOM 789 C CA . GLY A 1 93 ? 3.762 -1.514 -5.951 1.00 96.88 93 GLY A CA 1
ATOM 790 C C . GLY A 1 93 ? 2.307 -1.115 -5.681 1.00 96.88 93 GLY A C 1
ATOM 791 O O . GLY A 1 93 ? 1.522 -1.950 -5.236 1.00 96.88 93 GLY A O 1
ATOM 792 N N . MET A 1 94 ? 1.927 0.125 -6.008 1.00 95.56 94 MET A N 1
ATOM 793 C CA . MET A 1 94 ? 0.551 0.624 -5.869 1.00 95.56 94 MET A CA 1
ATOM 794 C C . MET A 1 94 ? -0.433 -0.131 -6.766 1.00 95.56 94 MET A C 1
ATOM 796 O O . MET A 1 94 ? -1.457 -0.593 -6.274 1.00 95.56 94 MET A O 1
ATOM 800 N N . ILE A 1 95 ? -0.097 -0.338 -8.045 1.00 94.69 95 ILE A N 1
ATOM 801 C CA . ILE A 1 95 ? -0.932 -1.107 -8.986 1.00 94.69 95 ILE A CA 1
ATOM 802 C C . ILE A 1 95 ? -1.194 -2.519 -8.448 1.00 94.69 95 ILE A C 1
ATOM 804 O O . ILE A 1 95 ? -2.329 -3.000 -8.449 1.00 94.69 95 ILE A O 1
ATOM 808 N N . LEU A 1 96 ? -0.148 -3.191 -7.960 1.00 94.81 96 LEU A N 1
ATOM 809 C CA . LEU A 1 96 ? -0.269 -4.539 -7.409 1.00 94.81 96 LEU A CA 1
ATOM 810 C C . LEU A 1 96 ? -1.090 -4.555 -6.114 1.00 94.81 96 LEU A C 1
ATOM 812 O O . LEU A 1 96 ? -1.909 -5.460 -5.938 1.00 94.81 96 LEU A O 1
ATOM 816 N N . ALA A 1 97 ? -0.913 -3.565 -5.235 1.00 94.38 97 ALA A N 1
ATOM 817 C CA . ALA A 1 97 ? -1.695 -3.434 -4.007 1.00 94.38 97 ALA A CA 1
ATOM 818 C C . ALA A 1 97 ? -3.183 -3.204 -4.307 1.00 94.38 97 ALA A C 1
ATOM 820 O O . ALA A 1 97 ? -4.031 -3.911 -3.765 1.00 94.38 97 ALA A O 1
ATOM 821 N N . ASP A 1 98 ? -3.492 -2.287 -5.227 1.00 91.81 98 ASP A N 1
ATOM 822 C CA . ASP A 1 98 ? -4.859 -1.962 -5.642 1.00 91.81 98 ASP A CA 1
ATOM 823 C C . ASP A 1 98 ? -5.563 -3.149 -6.315 1.00 91.81 98 ASP A C 1
ATOM 825 O O . ASP A 1 98 ? -6.775 -3.314 -6.173 1.00 91.81 98 ASP A O 1
ATOM 829 N N . SER A 1 99 ? -4.811 -4.015 -7.005 1.00 88.81 99 SER A N 1
ATOM 830 C CA . SER A 1 99 ? -5.355 -5.249 -7.588 1.00 88.81 99 SER A CA 1
ATOM 831 C C . SER A 1 99 ? -5.744 -6.300 -6.539 1.00 88.81 99 SER A C 1
ATOM 833 O O . SER A 1 99 ? -6.576 -7.165 -6.807 1.00 88.81 99 SER A O 1
ATOM 835 N N . GLY A 1 100 ? -5.115 -6.274 -5.359 1.00 86.25 100 GLY A N 1
ATOM 836 C CA . GLY A 1 100 ? -5.323 -7.242 -4.280 1.00 86.25 100 GLY A CA 1
ATOM 837 C C . GLY A 1 100 ? -4.796 -8.665 -4.532 1.00 86.25 100 GLY A C 1
ATOM 838 O O . GLY A 1 100 ? -4.871 -9.492 -3.624 1.00 86.25 100 GLY A O 1
ATOM 839 N N . VAL A 1 101 ? -4.259 -8.978 -5.719 1.00 81.44 101 VAL A N 1
ATOM 840 C CA . VAL A 1 101 ? -3.877 -10.356 -6.101 1.00 81.44 101 VAL A CA 1
ATOM 841 C C . VAL A 1 101 ? -2.452 -10.719 -5.666 1.00 81.44 101 VAL A C 1
ATOM 843 O O . VAL A 1 101 ? -2.187 -11.864 -5.308 1.00 81.44 101 VAL A O 1
ATOM 846 N N . ALA A 1 102 ? -1.527 -9.757 -5.665 1.00 91.56 102 ALA A N 1
ATOM 847 C CA . ALA A 1 102 ? -0.097 -10.007 -5.465 1.00 91.56 102 ALA A CA 1
ATOM 848 C C . ALA A 1 102 ? 0.496 -9.153 -4.332 1.00 91.56 102 ALA A C 1
ATOM 850 O O . ALA A 1 102 ? 1.472 -8.429 -4.525 1.00 91.56 102 ALA A O 1
ATOM 851 N N . LEU A 1 103 ? -0.087 -9.247 -3.133 1.00 93.00 103 LEU A N 1
ATOM 852 C CA . LEU A 1 103 ? 0.280 -8.403 -1.985 1.00 93.00 103 LEU A CA 1
ATOM 853 C C . LEU A 1 103 ? 1.750 -8.527 -1.560 1.00 93.00 103 LEU A C 1
ATOM 855 O O . LEU A 1 103 ? 2.370 -7.522 -1.231 1.00 93.00 103 LEU A O 1
ATOM 859 N N . ASN A 1 104 ? 2.337 -9.725 -1.639 1.00 95.06 104 ASN A N 1
ATOM 860 C CA . ASN A 1 104 ? 3.761 -9.922 -1.341 1.00 95.06 104 ASN A CA 1
ATOM 861 C C . ASN A 1 104 ? 4.659 -9.139 -2.312 1.00 95.06 104 ASN A C 1
ATOM 863 O O . ASN A 1 104 ? 5.615 -8.488 -1.896 1.00 95.06 104 ASN A O 1
ATOM 867 N N . SER A 1 105 ? 4.342 -9.185 -3.609 1.00 95.94 105 SER A N 1
ATOM 868 C CA . SER A 1 105 ? 5.062 -8.425 -4.633 1.00 95.94 105 SER A CA 1
ATOM 869 C C . SER A 1 105 ? 4.819 -6.925 -4.476 1.00 95.94 105 SER A C 1
ATOM 871 O O . SER A 1 105 ? 5.758 -6.144 -4.597 1.00 95.94 105 SER A O 1
ATOM 873 N N . ALA A 1 106 ? 3.588 -6.525 -4.148 1.00 96.88 106 ALA A N 1
ATOM 874 C CA . ALA A 1 106 ? 3.253 -5.138 -3.853 1.00 96.88 106 ALA A CA 1
ATOM 875 C C . ALA A 1 106 ? 4.098 -4.595 -2.692 1.00 96.88 106 ALA A C 1
ATOM 877 O O . ALA A 1 106 ? 4.770 -3.578 -2.851 1.00 96.88 106 ALA A O 1
ATOM 878 N N . ALA A 1 107 ? 4.134 -5.311 -1.562 1.00 96.88 107 ALA A N 1
ATOM 879 C CA . ALA A 1 107 ? 4.934 -4.948 -0.397 1.00 96.88 107 ALA A CA 1
ATOM 880 C C . ALA A 1 107 ? 6.419 -4.830 -0.753 1.00 96.88 107 ALA A C 1
ATOM 882 O O . ALA A 1 107 ? 7.042 -3.831 -0.415 1.00 96.88 107 ALA A O 1
ATOM 883 N N . PHE A 1 108 ? 6.964 -5.784 -1.511 1.00 96.94 108 PHE A N 1
ATOM 884 C CA . PHE A 1 108 ? 8.362 -5.758 -1.938 1.00 96.94 108 PHE A CA 1
ATOM 885 C C . PHE A 1 108 ? 8.738 -4.483 -2.713 1.00 96.94 108 PHE A C 1
ATOM 887 O O . PHE A 1 108 ? 9.752 -3.848 -2.415 1.00 96.94 108 PHE A O 1
ATOM 894 N N . TYR A 1 109 ? 7.930 -4.084 -3.701 1.00 98.00 109 TYR A N 1
ATOM 895 C CA . TYR A 1 109 ? 8.202 -2.869 -4.473 1.00 98.00 109 TYR A CA 1
ATOM 896 C C . TYR A 1 109 ? 7.972 -1.597 -3.642 1.00 98.00 109 TYR A C 1
ATOM 898 O O . TYR A 1 109 ? 8.778 -0.668 -3.697 1.00 98.00 109 TYR A O 1
ATOM 906 N N . LEU A 1 110 ? 6.930 -1.567 -2.807 1.00 97.69 110 LEU A N 1
ATOM 907 C CA . LEU A 1 110 ? 6.649 -0.435 -1.920 1.00 97.69 110 LEU A CA 1
ATOM 908 C C . LEU A 1 110 ? 7.732 -0.244 -0.848 1.00 97.69 110 LEU A C 1
ATOM 910 O O . LEU A 1 110 ? 8.099 0.890 -0.559 1.00 97.69 110 LEU A O 1
ATOM 914 N N . GLU A 1 111 ? 8.294 -1.319 -0.293 1.00 97.12 111 GLU A N 1
ATOM 915 C CA . GLU A 1 111 ? 9.409 -1.263 0.664 1.00 97.12 111 GLU A CA 1
ATOM 916 C C . GLU A 1 111 ? 10.684 -0.700 0.025 1.00 97.12 111 GLU A C 1
ATOM 918 O O . GLU A 1 111 ? 11.420 0.059 0.660 1.00 97.12 111 GLU A O 1
ATOM 923 N N . ARG A 1 112 ? 10.940 -1.018 -1.251 1.00 97.44 112 ARG A N 1
ATOM 924 C CA . ARG A 1 112 ? 12.039 -0.402 -2.009 1.00 97.44 112 ARG A CA 1
ATOM 925 C C . ARG A 1 112 ? 11.807 1.084 -2.233 1.00 97.44 112 ARG A C 1
ATOM 927 O O . ARG A 1 112 ? 12.725 1.870 -2.015 1.00 97.44 112 ARG A O 1
ATOM 934 N N . ALA A 1 113 ? 10.593 1.469 -2.620 1.00 97.38 113 ALA A N 1
ATOM 935 C CA . ALA A 1 113 ? 10.235 2.876 -2.759 1.00 97.38 113 ALA A CA 1
ATOM 936 C C . ALA A 1 113 ? 10.371 3.627 -1.423 1.00 97.38 113 ALA A C 1
ATOM 938 O O . ALA A 1 113 ? 10.925 4.721 -1.395 1.00 97.38 113 ALA A O 1
ATOM 939 N N . GLU A 1 114 ? 9.949 3.021 -0.310 1.00 95.88 114 GLU A N 1
ATOM 940 C CA . GLU A 1 114 ? 10.063 3.610 1.031 1.00 95.88 114 GLU A CA 1
ATOM 941 C C . GLU A 1 114 ? 11.517 3.702 1.497 1.00 95.88 114 GLU A C 1
ATOM 943 O O . GLU A 1 114 ? 11.890 4.669 2.148 1.00 95.88 114 GLU A O 1
ATOM 948 N N . SER A 1 115 ? 12.375 2.762 1.099 1.00 95.19 115 SER A N 1
ATOM 949 C CA . SER A 1 115 ? 13.816 2.854 1.366 1.00 95.19 115 SER A CA 1
ATOM 950 C C . SER A 1 115 ? 14.459 4.050 0.650 1.00 95.19 115 SER A C 1
ATOM 952 O O . SER A 1 115 ? 15.405 4.642 1.167 1.00 95.19 115 SER A O 1
ATOM 954 N N . SER A 1 116 ? 13.955 4.410 -0.534 1.00 94.38 116 SER A N 1
ATOM 955 C CA . SER A 1 116 ? 14.406 5.577 -1.303 1.00 94.38 116 SER A CA 1
ATOM 956 C C . SER A 1 116 ? 13.771 6.890 -0.834 1.00 94.38 116 SER A C 1
ATOM 958 O O . SER A 1 116 ? 14.434 7.925 -0.870 1.00 94.38 116 SER A O 1
ATOM 960 N N . LEU A 1 117 ? 12.515 6.854 -0.381 1.00 92.38 117 LEU A N 1
ATOM 961 C CA . LEU A 1 117 ? 11.786 7.996 0.171 1.00 92.38 117 LEU A CA 1
ATOM 962 C C . LEU A 1 117 ? 11.150 7.633 1.530 1.00 92.38 117 LEU A C 1
ATOM 964 O O . LEU A 1 117 ? 9.945 7.365 1.604 1.00 92.38 117 LEU A O 1
ATOM 968 N N . PRO A 1 118 ? 11.945 7.618 2.617 1.00 93.38 118 PRO A N 1
ATOM 969 C CA . PRO A 1 118 ? 11.452 7.235 3.934 1.00 93.38 118 PRO A CA 1
ATOM 970 C C . PRO A 1 118 ? 10.419 8.220 4.474 1.00 93.38 118 PRO A C 1
ATOM 972 O O . PRO A 1 118 ? 10.602 9.437 4.409 1.00 93.38 118 PRO A O 1
ATOM 975 N N . GLY A 1 119 ? 9.359 7.689 5.081 1.00 89.88 119 GLY A N 1
ATOM 976 C CA . GLY A 1 119 ? 8.339 8.502 5.746 1.00 89.88 119 GLY A CA 1
ATOM 977 C C . GLY A 1 119 ? 7.281 9.123 4.829 1.00 89.88 119 GLY A C 1
ATOM 978 O O . GLY A 1 119 ? 6.491 9.927 5.320 1.00 89.88 119 GLY A O 1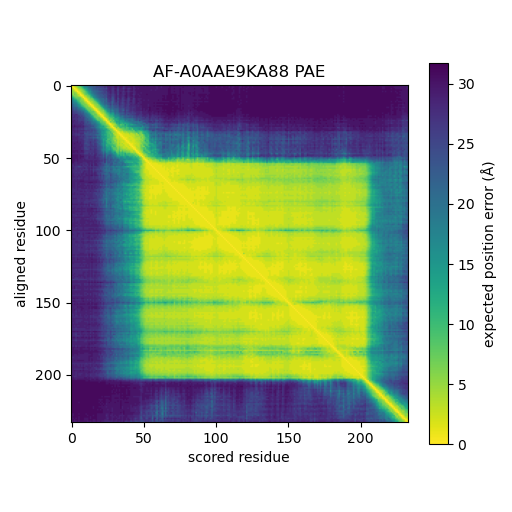
ATOM 979 N N . ASP A 1 120 ? 7.229 8.763 3.541 1.00 92.19 120 ASP A N 1
ATOM 980 C CA . ASP A 1 120 ? 6.110 9.136 2.666 1.00 92.19 120 ASP A CA 1
ATOM 981 C C . ASP A 1 120 ? 4.809 8.485 3.154 1.00 92.19 120 ASP A C 1
ATOM 983 O O . ASP A 1 120 ? 4.662 7.259 3.173 1.00 92.19 120 ASP A O 1
ATOM 987 N N . SER A 1 121 ? 3.842 9.315 3.538 1.00 91.62 121 SER A N 1
ATOM 988 C CA . SER A 1 121 ? 2.573 8.870 4.113 1.00 91.62 121 SER A CA 1
ATOM 989 C C . SER A 1 121 ? 1.772 7.961 3.182 1.00 91.62 121 SER A C 1
ATOM 991 O O . SER A 1 121 ? 1.125 7.024 3.649 1.00 91.62 121 SER A O 1
ATOM 993 N N . SER A 1 122 ? 1.826 8.207 1.870 1.00 91.69 122 SER A N 1
ATOM 994 C CA . SER A 1 122 ? 1.125 7.381 0.884 1.00 91.69 122 SER A CA 1
ATOM 995 C C . SER A 1 122 ? 1.715 5.970 0.848 1.00 91.69 122 SER A C 1
ATOM 997 O O . SER A 1 122 ? 0.985 4.998 1.049 1.00 91.69 122 SER A O 1
ATOM 999 N N . LEU A 1 123 ? 3.042 5.846 0.707 1.00 95.31 123 LEU A N 1
ATOM 1000 C CA . LEU A 1 123 ? 3.740 4.555 0.757 1.00 95.31 123 LEU A CA 1
ATOM 1001 C C . LEU A 1 123 ? 3.462 3.793 2.059 1.00 95.31 123 LEU A C 1
ATOM 1003 O O . LEU A 1 123 ? 3.138 2.603 2.027 1.00 95.31 123 LEU A O 1
ATOM 1007 N N . LEU A 1 124 ? 3.547 4.475 3.204 1.00 96.00 124 LEU A N 1
ATOM 1008 C CA . LEU A 1 124 ? 3.305 3.849 4.501 1.00 96.00 124 LEU A CA 1
ATOM 1009 C C . LEU A 1 124 ? 1.854 3.374 4.664 1.00 96.00 124 LEU A C 1
ATOM 1011 O O . LEU A 1 124 ? 1.633 2.327 5.270 1.00 96.00 124 LEU A O 1
ATOM 1015 N N . LEU A 1 125 ? 0.866 4.085 4.110 1.00 96.38 125 LEU A N 1
ATOM 1016 C CA . LEU A 1 125 ? -0.538 3.660 4.153 1.00 96.38 125 LEU A CA 1
ATOM 1017 C C . LEU A 1 125 ? -0.808 2.432 3.279 1.00 96.38 125 LEU A C 1
ATOM 1019 O O . LEU A 1 125 ? -1.567 1.562 3.700 1.00 96.38 125 LEU A O 1
ATOM 1023 N N . TYR A 1 126 ? -0.175 2.325 2.109 1.00 96.88 126 TYR A N 1
ATOM 1024 C CA . TYR A 1 126 ? -0.257 1.109 1.295 1.00 96.88 126 TYR A CA 1
ATOM 1025 C C . TYR A 1 126 ? 0.353 -0.099 2.018 1.00 96.88 126 TYR A C 1
ATOM 1027 O O . TYR A 1 126 ? -0.261 -1.163 2.082 1.00 96.88 126 TYR A O 1
ATOM 1035 N N . LEU A 1 127 ? 1.535 0.065 2.621 1.00 97.19 127 LEU A N 1
ATOM 1036 C CA . LEU A 1 127 ? 2.163 -0.995 3.419 1.00 97.19 127 LEU A CA 1
ATOM 1037 C C . LEU A 1 127 ? 1.308 -1.373 4.637 1.00 97.19 127 LEU A C 1
ATOM 1039 O O . LEU A 1 127 ? 1.161 -2.553 4.959 1.00 97.19 127 LEU A O 1
ATOM 1043 N N . LEU A 1 128 ? 0.696 -0.383 5.292 1.00 97.00 128 LEU A N 1
ATOM 1044 C CA . LEU A 1 128 ? -0.243 -0.614 6.385 1.00 97.00 128 LEU A CA 1
ATOM 1045 C C . LEU A 1 128 ? -1.461 -1.418 5.912 1.00 97.00 128 LEU A C 1
ATOM 1047 O O . LEU A 1 128 ? -1.846 -2.372 6.583 1.00 97.00 128 LEU A O 1
ATOM 1051 N N . GLU A 1 129 ? -2.054 -1.069 4.768 1.00 95.88 129 GLU A N 1
ATOM 1052 C CA . GLU A 1 129 ? -3.195 -1.792 4.198 1.00 95.88 129 GLU A CA 1
ATOM 1053 C C . GLU A 1 129 ? -2.871 -3.267 3.957 1.00 95.88 129 GLU A C 1
ATOM 1055 O O . GLU A 1 129 ? -3.630 -4.138 4.395 1.00 95.88 129 GLU A O 1
ATOM 1060 N N . ILE A 1 130 ? -1.719 -3.541 3.338 1.00 96.06 130 ILE A N 1
ATOM 1061 C CA . ILE A 1 130 ? -1.248 -4.899 3.060 1.00 96.06 130 ILE A CA 1
ATOM 1062 C C . ILE A 1 130 ? -1.135 -5.704 4.362 1.00 96.06 130 ILE A C 1
ATOM 1064 O O . ILE A 1 130 ? -1.742 -6.769 4.488 1.00 96.06 130 ILE A O 1
ATOM 1068 N N . HIS A 1 131 ? -0.435 -5.185 5.373 1.00 95.88 131 HIS A N 1
ATOM 1069 C CA . HIS A 1 131 ? -0.218 -5.935 6.615 1.00 95.88 131 HIS A CA 1
ATOM 1070 C C . HIS A 1 131 ? -1.471 -6.052 7.491 1.00 95.88 131 HIS A C 1
ATOM 1072 O O . HIS A 1 131 ? -1.650 -7.064 8.173 1.00 95.88 131 HIS A O 1
ATOM 1078 N N . LEU A 1 132 ? -2.386 -5.078 7.435 1.00 94.88 132 LEU A N 1
ATOM 1079 C CA . LEU A 1 132 ? -3.702 -5.191 8.070 1.00 94.88 132 LEU A CA 1
ATOM 1080 C C . LEU A 1 132 ? -4.567 -6.263 7.395 1.00 94.88 132 LEU A C 1
ATOM 1082 O O . LEU A 1 132 ? -5.327 -6.953 8.079 1.00 94.88 132 LEU A O 1
ATOM 1086 N N . GLN A 1 133 ? -4.461 -6.423 6.074 1.00 92.56 133 GLN A N 1
ATOM 1087 C CA . GLN A 1 133 ? -5.147 -7.485 5.339 1.00 92.56 133 GLN A CA 1
ATOM 1088 C C . GLN A 1 133 ? -4.573 -8.869 5.659 1.00 92.56 133 GLN A C 1
ATOM 1090 O O . GLN A 1 133 ? -5.343 -9.806 5.875 1.00 92.56 133 GLN A O 1
ATOM 1095 N N . GLU A 1 134 ? -3.250 -8.979 5.763 1.00 92.00 134 GLU A N 1
ATOM 1096 C CA . GLU A 1 134 ? -2.549 -10.197 6.193 1.00 92.00 134 GLU A CA 1
ATOM 1097 C C . GLU A 1 134 ? -2.761 -10.516 7.683 1.00 92.00 134 GLU A C 1
ATOM 1099 O O . GLU A 1 134 ? -2.507 -11.638 8.118 1.00 92.00 134 GLU A O 1
ATOM 1104 N N . LYS A 1 135 ? -3.247 -9.544 8.471 1.00 93.00 135 LYS A N 1
ATOM 1105 C CA . LYS A 1 135 ? -3.335 -9.590 9.942 1.00 93.00 135 LYS A CA 1
ATOM 1106 C C . LYS A 1 135 ? -1.977 -9.825 10.620 1.00 93.00 135 LYS A C 1
ATOM 1108 O O . LYS A 1 135 ? -1.926 -10.308 11.754 1.00 93.00 135 LYS A O 1
ATOM 1113 N N . ASP A 1 136 ? -0.886 -9.448 9.957 1.00 94.69 136 ASP A N 1
ATOM 1114 C CA . ASP A 1 136 ? 0.469 -9.531 10.496 1.00 94.69 136 ASP A CA 1
ATOM 1115 C C . ASP A 1 136 ? 0.680 -8.392 11.506 1.00 94.69 136 ASP A C 1
ATOM 1117 O O . ASP A 1 136 ? 0.945 -7.235 11.153 1.00 94.69 136 ASP A O 1
ATOM 1121 N N . ARG A 1 137 ? 0.507 -8.715 12.794 1.00 94.88 137 ARG A N 1
ATOM 1122 C CA . ARG A 1 137 ? 0.613 -7.752 13.902 1.00 94.88 137 ARG A CA 1
ATOM 1123 C C . ARG A 1 137 ? 2.018 -7.164 14.021 1.00 94.88 137 ARG A C 1
ATOM 1125 O O . ARG A 1 137 ? 2.149 -5.977 14.327 1.00 94.88 137 ARG A O 1
ATOM 1132 N N . ASP A 1 138 ? 3.046 -7.959 13.747 1.00 95.50 138 ASP A N 1
ATOM 1133 C CA . ASP A 1 138 ? 4.436 -7.547 13.913 1.00 95.50 138 ASP A CA 1
ATOM 1134 C C . ASP A 1 138 ? 4.851 -6.573 12.813 1.00 95.50 138 ASP A C 1
ATOM 1136 O O . ASP A 1 138 ? 5.422 -5.518 13.102 1.00 95.50 138 ASP A O 1
ATOM 1140 N N . LYS A 1 139 ? 4.517 -6.872 11.551 1.00 95.31 139 LYS A N 1
ATOM 1141 C CA . LYS A 1 139 ? 4.739 -5.936 10.439 1.00 95.31 139 LYS A CA 1
ATOM 1142 C C . LYS A 1 139 ? 3.907 -4.670 10.597 1.00 95.31 139 LYS A C 1
ATOM 1144 O O . LYS A 1 139 ? 4.445 -3.578 10.429 1.00 95.31 139 LYS A O 1
ATOM 1149 N N . THR A 1 140 ? 2.642 -4.791 11.003 1.00 96.62 140 THR A N 1
ATOM 1150 C CA . THR A 1 140 ? 1.778 -3.627 11.268 1.00 96.62 140 THR A CA 1
ATOM 1151 C C . THR A 1 140 ? 2.414 -2.692 12.298 1.00 96.62 140 THR A C 1
ATOM 1153 O O . THR A 1 140 ? 2.492 -1.485 12.074 1.00 96.62 140 THR A O 1
ATOM 1156 N N . LYS A 1 141 ? 2.936 -3.237 13.405 1.00 96.31 141 LYS A N 1
ATOM 1157 C CA . LYS A 1 141 ? 3.628 -2.443 14.428 1.00 96.31 141 LYS A CA 1
ATOM 1158 C C . LYS A 1 141 ? 4.859 -1.729 13.861 1.00 96.31 141 LYS A C 1
ATOM 1160 O O . LYS A 1 141 ? 5.024 -0.539 14.109 1.00 96.31 141 LYS A O 1
ATOM 1165 N N . ARG A 1 142 ? 5.677 -2.417 13.056 1.00 96.00 142 ARG A N 1
ATOM 1166 C CA . ARG A 1 142 ? 6.846 -1.808 12.397 1.00 96.00 142 ARG A CA 1
ATOM 1167 C C . ARG A 1 142 ? 6.461 -0.644 11.483 1.00 96.00 142 ARG A C 1
ATOM 1169 O O . ARG A 1 142 ? 7.159 0.363 11.471 1.00 96.00 142 ARG A O 1
ATOM 1176 N N . ILE A 1 143 ? 5.358 -0.750 10.741 1.00 96.75 143 ILE A N 1
ATOM 1177 C CA . ILE A 1 143 ? 4.871 0.357 9.904 1.00 96.75 143 ILE A CA 1
ATOM 1178 C C . ILE A 1 143 ? 4.385 1.534 10.760 1.00 96.75 143 ILE A C 1
ATOM 1180 O O . ILE A 1 143 ? 4.715 2.679 10.458 1.00 96.75 143 ILE A O 1
ATOM 1184 N N . LEU A 1 144 ? 3.686 1.286 11.871 1.00 95.69 144 LEU A N 1
ATOM 1185 C CA .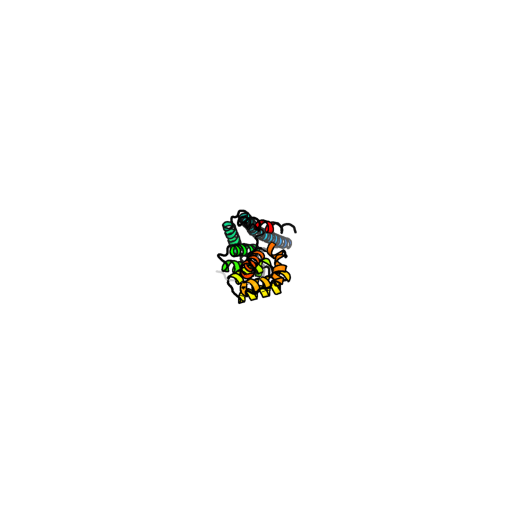 LEU A 1 144 ? 3.293 2.352 12.805 1.00 95.69 144 LEU A CA 1
ATOM 1186 C C . LEU A 1 144 ? 4.504 3.067 13.431 1.00 95.69 144 LEU A C 1
ATOM 1188 O O . LEU A 1 144 ? 4.483 4.283 13.598 1.00 95.69 144 LEU A O 1
ATOM 1192 N N . GLU A 1 145 ? 5.592 2.347 13.707 1.00 94.88 145 GLU A N 1
ATOM 1193 C CA . GLU A 1 145 ? 6.860 2.949 14.147 1.00 94.88 145 GLU A CA 1
ATOM 1194 C C . GLU A 1 145 ? 7.522 3.819 13.064 1.00 94.88 145 GLU A C 1
ATOM 1196 O O . GLU A 1 145 ? 8.291 4.725 13.386 1.00 94.88 145 GLU A O 1
ATOM 1201 N N . LYS A 1 146 ? 7.246 3.572 11.777 1.00 95.06 146 LYS A N 1
ATOM 1202 C CA . LYS A 1 146 ? 7.678 4.465 10.691 1.00 95.06 146 LYS A CA 1
ATOM 1203 C C . LYS A 1 146 ? 6.812 5.724 10.633 1.00 95.06 146 LYS A C 1
ATOM 1205 O O . LYS A 1 146 ? 7.362 6.814 10.498 1.00 95.06 146 LYS A O 1
ATOM 1210 N N . PHE A 1 147 ? 5.494 5.602 10.822 1.00 93.69 147 PHE A N 1
ATOM 1211 C CA . PHE A 1 147 ? 4.602 6.764 10.934 1.00 93.69 147 PHE A CA 1
ATOM 1212 C C . PHE A 1 147 ? 5.001 7.692 12.084 1.00 93.69 147 PHE A C 1
ATOM 1214 O O . PHE A 1 147 ? 5.034 8.905 11.890 1.00 93.69 147 PHE A O 1
ATOM 1221 N N . SER A 1 148 ? 5.392 7.152 13.242 1.00 90.06 148 SER A N 1
ATOM 1222 C CA . SER A 1 148 ? 5.788 7.978 14.393 1.00 90.06 148 SER A CA 1
ATOM 1223 C C . SER A 1 148 ? 7.060 8.796 14.170 1.00 90.06 148 SER A C 1
ATOM 1225 O O . SER A 1 148 ? 7.219 9.878 14.748 1.00 90.06 148 SER A O 1
ATOM 1227 N N . LYS A 1 149 ? 7.942 8.312 13.290 1.00 89.81 149 LYS A N 1
ATOM 1228 C CA . LYS A 1 149 ? 9.142 9.024 12.831 1.00 89.81 149 LYS A CA 1
ATOM 1229 C C . LYS A 1 149 ? 8.849 10.030 11.717 1.00 89.81 149 LYS A C 1
ATOM 1231 O O . LYS A 1 149 ? 9.690 10.889 11.454 1.00 89.81 149 LYS A O 1
ATOM 1236 N N . SER A 1 150 ? 7.694 9.931 11.061 1.00 86.25 150 SER A N 1
ATOM 1237 C CA . SER A 1 150 ? 7.271 10.890 10.042 1.00 86.25 150 SER A CA 1
ATOM 1238 C C . SER A 1 150 ? 6.862 12.227 10.676 1.00 86.25 150 SER A C 1
ATOM 1240 O O . SER A 1 150 ? 6.564 12.319 11.872 1.00 86.25 150 SER A O 1
ATOM 1242 N N . LYS A 1 151 ? 6.862 13.291 9.867 1.00 84.88 151 LYS A N 1
ATOM 1243 C CA . LYS A 1 151 ? 6.457 14.635 10.310 1.00 84.88 151 LYS A CA 1
ATOM 1244 C C . LYS A 1 151 ? 4.939 14.775 10.459 1.00 84.88 151 LYS A C 1
ATOM 1246 O O . LYS A 1 151 ? 4.489 15.670 11.170 1.00 84.88 151 LYS A O 1
ATOM 1251 N N . ASP A 1 152 ? 4.165 13.917 9.799 1.00 87.50 152 ASP A N 1
ATOM 1252 C CA . ASP A 1 152 ? 2.714 14.040 9.729 1.00 87.50 152 ASP A CA 1
ATOM 1253 C C . ASP A 1 152 ? 2.036 13.332 10.909 1.00 87.50 152 ASP A C 1
ATOM 1255 O O . ASP A 1 152 ? 1.711 12.142 10.875 1.00 87.50 152 ASP A O 1
ATOM 1259 N N . LYS A 1 153 ? 1.837 14.095 11.988 1.00 90.38 153 LYS A N 1
ATOM 1260 C CA . LYS A 1 153 ? 1.183 13.610 13.210 1.00 90.38 153 LYS A CA 1
ATOM 1261 C C . LYS A 1 153 ? -0.296 13.301 13.025 1.00 90.38 153 LYS A C 1
ATOM 1263 O O . LYS A 1 153 ? -0.832 12.466 13.754 1.00 90.38 153 LYS A O 1
ATOM 1268 N N . GLU A 1 154 ? -0.943 13.933 12.054 1.00 91.94 154 GLU A N 1
ATOM 1269 C CA . GLU A 1 154 ? -2.346 13.662 11.774 1.00 91.94 154 GLU A CA 1
ATOM 1270 C C . GLU A 1 154 ? -2.495 12.296 11.100 1.00 91.94 154 GLU A C 1
ATOM 1272 O O . GLU A 1 154 ? -3.310 11.477 11.529 1.00 91.94 154 GLU A O 1
ATOM 1277 N N . ILE A 1 155 ? -1.650 12.002 10.107 1.00 92.75 155 ILE A N 1
ATOM 1278 C CA . ILE A 1 155 ? -1.643 10.695 9.445 1.00 92.75 155 ILE A CA 1
ATOM 1279 C C . ILE A 1 155 ? -1.179 9.590 10.401 1.00 92.75 155 ILE A C 1
ATOM 1281 O O . ILE A 1 155 ? -1.723 8.487 10.355 1.00 92.75 155 ILE A O 1
ATOM 1285 N N . GLU A 1 156 ? -0.245 9.868 11.314 1.00 94.44 156 GLU A N 1
ATOM 1286 C CA . GLU A 1 156 ? 0.099 8.932 12.394 1.00 94.44 156 GLU A CA 1
ATOM 1287 C C . GLU A 1 156 ? -1.133 8.588 13.250 1.00 94.44 156 GLU A C 1
ATOM 1289 O O . GLU A 1 156 ? -1.454 7.410 13.436 1.00 94.44 156 GLU A O 1
ATOM 1294 N N . SER A 1 157 ? -1.859 9.603 13.735 1.00 95.44 157 SER A N 1
ATOM 1295 C CA . SER A 1 157 ? -3.081 9.416 14.528 1.00 95.44 157 SER A CA 1
ATOM 1296 C C . SER A 1 157 ? -4.137 8.616 13.756 1.00 95.44 157 SER A C 1
ATOM 1298 O O . SER A 1 157 ? -4.761 7.704 14.307 1.00 95.44 157 SER A O 1
ATOM 1300 N N . TYR A 1 158 ? -4.272 8.894 12.461 1.00 95.94 158 TYR A N 1
ATOM 1301 C CA . TYR A 1 158 ? -5.170 8.190 11.558 1.00 95.94 158 TYR A CA 1
ATOM 1302 C C . TYR A 1 158 ? -4.782 6.718 11.350 1.00 95.94 158 TYR A C 1
ATOM 1304 O O . TYR A 1 158 ? -5.628 5.827 11.446 1.00 95.94 158 TYR A O 1
ATOM 1312 N N . ALA A 1 159 ? -3.499 6.428 11.129 1.00 96.31 159 ALA A N 1
ATOM 1313 C CA . A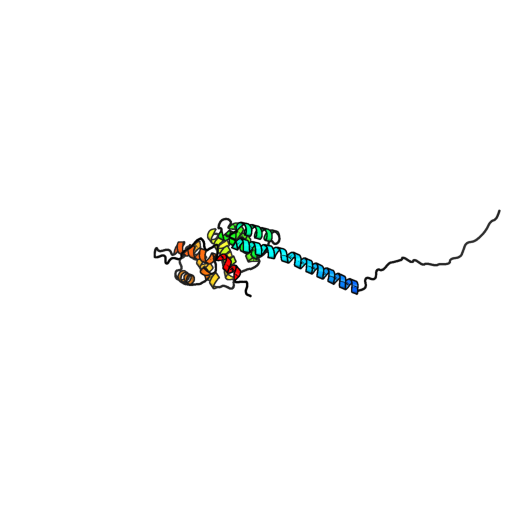LA A 1 159 ? -2.984 5.069 10.975 1.00 96.31 159 ALA A CA 1
ATOM 1314 C C . ALA A 1 159 ? -3.212 4.223 12.241 1.00 96.31 159 ALA A C 1
ATOM 1316 O O . ALA A 1 159 ? -3.625 3.061 12.149 1.00 96.31 159 ALA A O 1
ATOM 1317 N N . ILE A 1 160 ? -3.006 4.811 13.426 1.00 96.62 160 ILE A N 1
ATOM 1318 C CA . ILE A 1 160 ? -3.293 4.166 14.717 1.00 96.62 160 ILE A CA 1
ATOM 1319 C C . ILE A 1 160 ? -4.787 3.855 14.836 1.00 96.62 160 ILE A C 1
ATOM 1321 O O . ILE A 1 160 ? -5.151 2.725 15.169 1.00 96.62 160 ILE A O 1
ATOM 1325 N N . PHE A 1 161 ? -5.651 4.820 14.508 1.00 96.69 161 PHE A N 1
ATOM 1326 C CA . PHE A 1 161 ? -7.100 4.625 14.503 1.00 96.69 161 PHE A CA 1
ATOM 1327 C C . PHE A 1 161 ? -7.523 3.471 13.580 1.00 96.69 161 PHE A C 1
ATOM 1329 O O . PHE A 1 161 ? -8.295 2.598 13.988 1.00 96.69 161 PHE A O 1
ATOM 1336 N N . LEU A 1 162 ? -6.988 3.421 12.357 1.00 96.12 162 LEU A N 1
ATOM 1337 C CA . LEU A 1 162 ? -7.288 2.359 11.397 1.00 96.12 162 LEU A CA 1
ATOM 1338 C C . LEU A 1 162 ? -6.846 0.985 11.899 1.00 96.12 162 LEU A C 1
ATOM 1340 O O . LEU A 1 162 ? -7.611 0.025 11.787 1.00 96.12 162 LEU A O 1
ATOM 1344 N N . LYS A 1 163 ? -5.649 0.880 12.486 1.00 96.19 163 LYS A N 1
ATOM 1345 C CA . LYS A 1 163 ? -5.179 -0.366 13.102 1.00 96.19 163 LYS A CA 1
ATOM 1346 C C . LYS A 1 163 ? -6.103 -0.787 14.245 1.00 96.19 163 LYS A C 1
ATOM 1348 O O . LYS A 1 163 ? -6.535 -1.940 14.272 1.00 96.19 163 LYS A O 1
ATOM 1353 N N . ASP A 1 164 ? -6.440 0.115 15.163 1.00 96.00 164 ASP A N 1
ATOM 1354 C CA . ASP A 1 164 ? -7.302 -0.199 16.309 1.00 96.00 164 ASP A CA 1
ATOM 1355 C C . ASP A 1 164 ? -8.692 -0.669 15.847 1.00 96.00 164 ASP A C 1
ATOM 1357 O O . ASP A 1 164 ? -9.246 -1.635 16.377 1.00 96.00 164 ASP A O 1
ATOM 1361 N N . CYS A 1 165 ? -9.226 -0.049 14.795 1.00 95.19 165 CYS A N 1
ATOM 1362 C CA . CYS A 1 165 ? -10.502 -0.434 14.209 1.00 95.19 165 CYS A CA 1
ATOM 1363 C C . CYS A 1 165 ? -10.445 -1.782 13.471 1.00 95.19 165 CYS A C 1
ATOM 1365 O O . CYS A 1 165 ? -11.288 -2.657 13.675 1.00 95.19 165 CYS A O 1
ATOM 1367 N N . LEU A 1 166 ? -9.470 -1.974 12.583 1.00 94.62 166 LEU A N 1
ATOM 1368 C CA . LEU A 1 166 ? -9.459 -3.111 11.663 1.00 94.62 166 LEU A CA 1
ATOM 1369 C C . LEU A 1 166 ? -8.864 -4.375 12.282 1.00 94.62 166 LEU A C 1
ATOM 1371 O O . LEU A 1 166 ? -9.382 -5.465 12.017 1.00 94.62 166 LEU A O 1
ATOM 1375 N N . LEU A 1 167 ? -7.827 -4.224 13.106 1.00 94.19 167 LEU A N 1
ATOM 1376 C CA . LEU A 1 167 ? -7.061 -5.326 13.686 1.00 94.19 167 LEU A CA 1
ATOM 1377 C C . LEU A 1 167 ? -7.503 -5.657 15.112 1.00 94.19 167 LEU A C 1
ATOM 1379 O O . LEU A 1 167 ? -7.686 -6.831 15.432 1.00 94.19 167 LEU A O 1
ATOM 1383 N N . ASP A 1 168 ? -7.711 -4.639 15.948 1.00 93.94 168 ASP A N 1
ATOM 1384 C CA . ASP A 1 168 ? -8.096 -4.828 17.356 1.00 93.94 168 ASP A CA 1
ATOM 1385 C C . ASP A 1 168 ? -9.608 -4.772 17.583 1.00 93.94 168 ASP A C 1
ATOM 1387 O O . ASP A 1 168 ? -10.079 -5.057 18.682 1.00 93.94 168 ASP A O 1
ATOM 1391 N N . LYS A 1 169 ? -10.379 -4.441 16.539 1.00 93.12 169 LYS A N 1
ATOM 1392 C CA . LYS A 1 169 ? -11.844 -4.337 16.580 1.00 93.12 169 LYS A CA 1
ATOM 1393 C C . LYS A 1 169 ? -12.351 -3.391 17.677 1.00 93.12 169 LYS A C 1
ATOM 1395 O O . LYS A 1 169 ? -13.454 -3.557 18.198 1.00 93.12 169 LYS A O 1
ATOM 1400 N N . LYS A 1 170 ? -11.558 -2.368 18.006 1.00 94.38 170 LYS A N 1
ATOM 1401 C CA . LYS A 1 170 ? -11.855 -1.381 19.043 1.00 94.38 170 LYS A CA 1
ATOM 1402 C C . LYS A 1 170 ? -12.634 -0.208 18.452 1.00 94.38 170 LYS A C 1
ATOM 1404 O O . LYS A 1 170 ? -12.212 0.409 17.477 1.00 94.38 170 LYS A O 1
ATOM 1409 N N . LYS A 1 171 ? -13.765 0.129 19.076 1.00 91.94 171 LYS A N 1
ATOM 1410 C CA . LYS A 1 171 ? -14.550 1.315 18.715 1.00 91.94 171 LYS A CA 1
ATOM 1411 C C . LYS A 1 171 ? -13.996 2.565 19.398 1.00 91.94 171 LYS A C 1
ATOM 1413 O O . LYS A 1 171 ? -13.702 2.553 20.590 1.00 91.94 171 LYS A O 1
ATOM 1418 N N . ASN A 1 172 ? -13.919 3.650 18.643 1.00 93.62 172 ASN A N 1
ATOM 1419 C CA . ASN A 1 172 ? -13.638 5.000 19.096 1.00 93.62 172 ASN A CA 1
ATOM 1420 C C . ASN A 1 172 ? -14.492 5.976 18.271 1.00 93.62 172 ASN A C 1
ATOM 1422 O O . ASN A 1 172 ? -14.097 6.417 17.193 1.00 93.62 172 ASN A O 1
ATOM 1426 N N . GLN A 1 173 ? 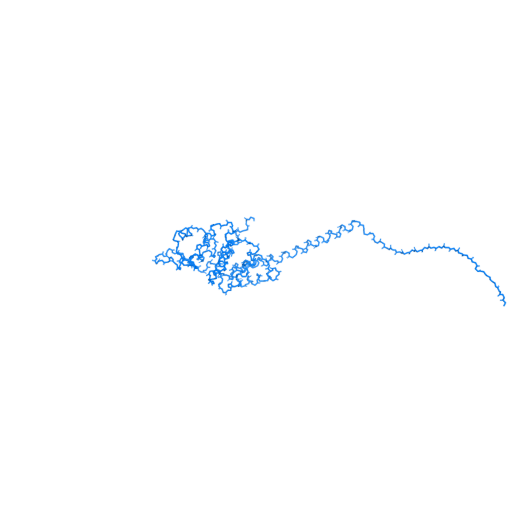-15.691 6.282 18.774 1.00 92.69 173 GLN A N 1
ATOM 1427 C CA . GLN A 1 173 ? -16.663 7.114 18.059 1.00 92.69 173 GLN A CA 1
ATOM 1428 C C . GLN A 1 173 ? -16.174 8.555 17.860 1.00 92.69 173 GLN A C 1
ATOM 1430 O O . GLN A 1 173 ? -16.488 9.167 16.843 1.00 92.69 173 GLN A O 1
ATOM 1435 N N . SER A 1 174 ? -15.404 9.087 18.815 1.00 92.62 174 SER A N 1
ATOM 1436 C CA . SER A 1 174 ? -14.855 10.444 18.740 1.00 92.62 174 SER A CA 1
ATOM 1437 C C . SER A 1 174 ? -13.894 10.576 17.560 1.00 92.62 174 SER A C 1
ATOM 1439 O O . SER A 1 174 ? -14.098 11.428 16.697 1.00 92.62 174 SER A O 1
ATOM 1441 N N . GLU A 1 175 ? -12.902 9.683 17.474 1.00 94.12 175 GLU A N 1
ATOM 1442 C CA . GLU A 1 175 ? -11.941 9.675 16.360 1.00 94.12 175 GLU A CA 1
ATOM 1443 C C . GLU A 1 175 ? -12.612 9.330 15.029 1.00 94.12 175 GLU A C 1
ATOM 1445 O O . GLU A 1 175 ? -12.315 9.953 14.015 1.00 94.12 175 GLU A O 1
ATOM 1450 N N . PHE A 1 176 ? -13.578 8.404 15.021 1.00 94.50 176 PHE A N 1
ATOM 1451 C CA . PHE A 1 176 ? -14.336 8.095 13.807 1.00 94.50 176 PHE A CA 1
ATOM 1452 C C . PHE A 1 176 ? -15.060 9.334 13.257 1.00 94.50 176 PHE A C 1
ATOM 1454 O O . PHE A 1 176 ? -14.950 9.632 12.070 1.00 94.50 176 PHE A O 1
ATOM 1461 N N . ASN A 1 177 ? -15.766 10.086 14.110 1.00 91.25 177 ASN A N 1
ATOM 1462 C CA . ASN A 1 177 ? -16.465 11.304 13.694 1.00 91.25 177 ASN A CA 1
ATOM 1463 C C . ASN A 1 177 ? -15.488 12.396 13.236 1.00 91.25 177 ASN A C 1
ATOM 1465 O O . ASN A 1 177 ? -15.762 13.070 12.246 1.00 91.25 177 ASN A O 1
ATOM 1469 N N . ARG A 1 178 ? -14.346 12.541 13.921 1.00 93.00 178 ARG A N 1
ATOM 1470 C CA . ARG A 1 178 ? -13.276 13.466 13.531 1.00 93.00 178 ARG A CA 1
ATOM 1471 C C . ARG A 1 178 ? -12.755 13.131 12.133 1.00 93.00 178 ARG A C 1
ATOM 1473 O O . ARG A 1 178 ? -12.856 13.968 11.239 1.00 93.00 178 ARG A O 1
ATOM 1480 N N . PHE A 1 179 ? -12.288 11.902 11.911 1.00 93.69 179 PHE A N 1
ATOM 1481 C CA . PHE A 1 179 ? -11.720 11.473 10.627 1.00 93.69 179 PHE A CA 1
ATOM 1482 C C . PHE A 1 179 ? -12.736 11.375 9.491 1.00 93.69 179 PHE A C 1
ATOM 1484 O O . PHE A 1 179 ? -12.367 11.516 8.331 1.00 93.69 179 PHE A O 1
ATOM 1491 N N . LYS A 1 180 ? -14.026 11.219 9.798 1.00 89.94 180 LYS A N 1
ATOM 1492 C CA . LYS A 1 180 ? -15.094 11.340 8.798 1.00 89.94 180 LYS A CA 1
ATOM 1493 C C . LYS A 1 180 ? -15.171 12.741 8.182 1.00 89.94 180 LYS A C 1
ATOM 1495 O O . LYS A 1 180 ? -15.631 12.880 7.053 1.00 89.94 180 LYS A O 1
ATOM 1500 N N . THR A 1 181 ? -14.767 13.766 8.931 1.00 88.19 181 THR A N 1
ATOM 1501 C CA . THR A 1 181 ? -14.783 15.167 8.483 1.00 88.19 181 THR A CA 1
ATOM 1502 C C . THR A 1 181 ? -13.438 15.667 7.965 1.00 88.19 181 THR A C 1
ATOM 1504 O O . THR A 1 181 ? -13.390 16.761 7.411 1.00 88.19 181 THR A O 1
ATOM 1507 N N . THR A 1 182 ? -12.353 14.903 8.130 1.00 89.06 182 THR A N 1
ATOM 1508 C CA . THR A 1 182 ? -11.042 15.293 7.599 1.00 89.06 182 THR A CA 1
ATOM 1509 C C . THR A 1 182 ? -10.915 14.952 6.118 1.00 89.06 182 THR A C 1
ATOM 1511 O O . THR A 1 182 ? -11.625 14.102 5.583 1.00 89.06 182 THR A O 1
ATOM 1514 N N . GLU A 1 183 ? -9.969 15.599 5.443 1.00 87.12 183 GLU A N 1
ATOM 1515 C CA . GLU A 1 183 ? -9.728 15.382 4.013 1.00 87.12 183 GLU A CA 1
ATOM 1516 C C . GLU A 1 183 ? -8.777 14.198 3.735 1.00 87.12 183 GLU A C 1
ATOM 1518 O O . GLU A 1 183 ? -8.609 13.786 2.589 1.00 87.12 183 GLU A O 1
ATOM 1523 N N . ILE A 1 184 ? -8.182 13.593 4.773 1.00 85.31 184 ILE A N 1
ATOM 1524 C CA . ILE A 1 184 ? -7.228 12.472 4.647 1.00 85.31 184 ILE A CA 1
ATOM 1525 C C . ILE A 1 184 ? -7.819 11.302 3.843 1.00 85.31 184 ILE A C 1
ATOM 1527 O O . ILE A 1 184 ? -7.161 10.837 2.908 1.00 85.31 184 ILE A O 1
ATOM 1531 N N . PRO A 1 185 ? -9.055 10.831 4.125 1.00 79.56 185 PRO A N 1
ATOM 1532 C CA . PRO A 1 185 ? -9.659 9.762 3.338 1.00 79.56 185 PRO A CA 1
ATOM 1533 C C . PRO A 1 185 ? -10.017 10.204 1.914 1.00 79.56 185 PRO A C 1
ATOM 1535 O O . PRO A 1 185 ? -10.252 9.353 1.067 1.00 79.56 185 PRO A O 1
ATOM 1538 N N . ALA A 1 186 ? -10.106 11.503 1.623 1.00 80.25 186 ALA A N 1
ATOM 1539 C CA . ALA A 1 186 ? -10.401 11.981 0.275 1.00 80.25 186 ALA A CA 1
ATOM 1540 C C . ALA A 1 186 ? -9.150 11.965 -0.614 1.00 80.25 186 ALA A C 1
ATOM 1542 O O . ALA A 1 186 ? -9.231 11.535 -1.762 1.00 80.25 186 ALA A O 1
ATOM 1543 N N . PHE A 1 187 ? -7.998 12.379 -0.078 1.00 83.62 187 PHE A N 1
ATOM 1544 C CA . PHE A 1 187 ? -6.771 12.542 -0.865 1.00 83.62 187 PHE A CA 1
ATOM 1545 C C . PHE A 1 187 ? -5.925 11.279 -1.012 1.00 83.62 187 PHE A C 1
ATOM 1547 O O . PHE A 1 187 ? -5.163 11.166 -1.969 1.00 83.62 187 PHE A O 1
ATOM 1554 N N . LEU A 1 188 ? -6.027 10.330 -0.079 1.00 87.25 188 LEU A N 1
ATOM 1555 C CA . LEU A 1 188 ? -5.186 9.133 -0.076 1.00 87.25 188 LEU A CA 1
ATOM 1556 C C . LEU A 1 188 ? -6.051 7.893 -0.353 1.00 87.25 188 LEU A C 1
ATOM 1558 O O . LEU A 1 188 ? -6.806 7.466 0.526 1.00 87.25 188 LEU A O 1
ATOM 1562 N N . PRO A 1 189 ? -5.946 7.263 -1.540 1.00 88.62 189 PRO A N 1
ATOM 1563 C CA . PRO A 1 189 ? -6.732 6.076 -1.880 1.00 88.62 189 PRO A CA 1
ATOM 1564 C C . PRO A 1 189 ? -6.704 4.952 -0.824 1.00 88.62 189 PRO A C 1
ATOM 1566 O O . PRO A 1 189 ? -7.788 4.521 -0.410 1.00 88.62 189 PRO A O 1
ATOM 1569 N N . PRO A 1 190 ? -5.536 4.513 -0.298 1.00 91.81 190 PRO A N 1
ATOM 1570 C CA . PRO A 1 190 ? -5.505 3.494 0.756 1.00 91.81 190 PRO A CA 1
ATOM 1571 C C . PRO A 1 190 ? -6.150 3.983 2.060 1.00 91.81 190 PRO A C 1
ATOM 1573 O O . PRO A 1 190 ? -6.833 3.210 2.734 1.00 91.81 190 PRO A O 1
ATOM 1576 N N . ALA A 1 191 ? -6.026 5.275 2.402 1.00 92.00 191 ALA A N 1
ATOM 1577 C CA . ALA A 1 191 ? -6.709 5.842 3.565 1.00 92.00 191 ALA A CA 1
ATOM 1578 C C . ALA A 1 191 ? -8.224 5.683 3.436 1.00 92.00 191 ALA A C 1
ATOM 1580 O O . ALA A 1 191 ? -8.866 5.212 4.377 1.00 92.00 191 ALA A O 1
ATOM 1581 N N . ARG A 1 192 ? -8.785 6.029 2.270 1.00 92.38 192 ARG A N 1
ATOM 1582 C CA . ARG A 1 192 ? -10.219 5.904 1.991 1.00 92.38 192 ARG A CA 1
ATOM 1583 C C . ARG A 1 192 ? -10.706 4.476 2.152 1.00 92.38 192 ARG A C 1
ATOM 1585 O O . ARG A 1 192 ? -11.692 4.230 2.845 1.00 92.38 192 ARG A O 1
ATOM 1592 N N . ARG A 1 193 ? -10.018 3.531 1.505 1.00 92.88 193 ARG A N 1
ATOM 1593 C CA . ARG A 1 193 ? -10.397 2.113 1.515 1.00 92.88 193 ARG A CA 1
ATOM 1594 C C . ARG A 1 193 ? -10.390 1.550 2.928 1.00 92.88 193 ARG A C 1
ATOM 1596 O O . ARG A 1 193 ? -11.364 0.918 3.339 1.00 92.88 193 ARG A O 1
ATOM 1603 N N . LEU A 1 194 ? -9.333 1.823 3.692 1.00 94.50 194 LEU A N 1
ATOM 1604 C CA . LEU A 1 194 ? -9.220 1.373 5.077 1.00 94.50 194 LEU A CA 1
ATOM 1605 C C . LEU A 1 194 ? -10.309 1.979 5.970 1.00 94.50 194 LEU A C 1
ATOM 1607 O O . LEU A 1 194 ? -10.894 1.257 6.781 1.00 94.50 194 LEU A O 1
ATOM 1611 N N . PHE A 1 195 ? -10.638 3.261 5.791 1.00 94.94 195 PHE A N 1
ATOM 1612 C CA . PHE A 1 195 ? -11.720 3.906 6.538 1.00 94.94 195 PHE A CA 1
ATOM 1613 C C . PHE A 1 195 ? -13.076 3.273 6.256 1.00 94.94 195 PHE A C 1
ATOM 1615 O O . PHE A 1 195 ? -13.788 2.904 7.185 1.00 94.94 195 PHE A O 1
ATOM 1622 N N . LEU A 1 196 ? -13.413 3.082 4.980 1.00 93.00 196 LEU A N 1
ATOM 1623 C CA . LEU A 1 196 ? -14.671 2.451 4.585 1.00 93.00 196 LEU A CA 1
ATOM 1624 C C . LEU A 1 196 ? -14.757 1.018 5.117 1.00 93.00 196 LEU A C 1
ATOM 1626 O O . LEU A 1 196 ? -15.788 0.606 5.644 1.00 93.00 196 LEU A O 1
ATOM 1630 N N . LYS A 1 197 ? -13.654 0.264 5.064 1.00 93.00 197 LYS A N 1
ATOM 1631 C CA . LYS A 1 197 ? -13.578 -1.081 5.650 1.00 93.00 197 LYS A CA 1
ATOM 1632 C C . LYS A 1 197 ? -13.804 -1.055 7.165 1.00 93.00 197 LYS A C 1
ATOM 1634 O O . LYS A 1 197 ? -14.454 -1.950 7.703 1.00 93.00 197 LYS A O 1
ATOM 1639 N N . CYS A 1 198 ? -13.287 -0.039 7.852 1.00 93.75 198 CYS A N 1
ATOM 1640 C CA . CYS A 1 198 ? -13.503 0.179 9.279 1.00 93.75 198 CYS A CA 1
ATOM 1641 C C . CYS A 1 198 ? -14.976 0.510 9.585 1.00 93.75 198 CYS A C 1
ATOM 1643 O O . CYS A 1 198 ? -15.584 -0.133 10.446 1.00 93.75 198 CYS A O 1
ATOM 1645 N N . GLU A 1 199 ? -15.566 1.452 8.842 1.00 92.94 199 GLU A N 1
ATOM 1646 C CA . GLU A 1 199 ? -16.971 1.860 8.960 1.00 92.94 199 GLU A CA 1
ATOM 1647 C C . GLU A 1 199 ? -17.910 0.661 8.792 1.00 92.94 199 GLU A C 1
ATOM 1649 O O . GLU A 1 199 ? -18.705 0.364 9.686 1.00 92.94 199 GLU A O 1
ATOM 1654 N N . LEU A 1 200 ? -17.745 -0.088 7.698 1.00 92.00 200 LEU A N 1
ATOM 1655 C CA . LEU A 1 200 ? -18.545 -1.273 7.389 1.00 92.00 200 LEU A CA 1
ATOM 1656 C C . LEU A 1 200 ? -18.346 -2.406 8.403 1.00 92.00 200 LEU A C 1
ATOM 1658 O O . LEU A 1 200 ? -19.271 -3.168 8.660 1.00 92.00 200 LEU A O 1
ATOM 1662 N N . SER A 1 201 ? -17.149 -2.542 8.984 1.00 89.69 201 SER A N 1
ATOM 1663 C CA . SER A 1 201 ? -16.862 -3.630 9.924 1.00 89.69 201 SER A CA 1
ATOM 1664 C C . SER A 1 201 ? -17.395 -3.382 11.334 1.00 89.69 201 SER A C 1
ATOM 1666 O O . SER A 1 201 ? -17.665 -4.364 12.024 1.00 89.69 201 SER A O 1
ATOM 1668 N N . LEU A 1 202 ? -17.439 -2.134 11.814 1.00 89.31 202 LEU A N 1
ATOM 1669 C CA . LEU A 1 202 ? -17.714 -1.837 13.229 1.00 89.31 202 LEU A CA 1
ATOM 1670 C C . LEU A 1 202 ? -18.826 -0.810 13.464 1.00 89.31 202 LEU A C 1
ATOM 1672 O O . LEU A 1 202 ? -19.448 -0.850 14.528 1.00 89.31 202 LEU A O 1
ATOM 1676 N N . TYR A 1 203 ? -19.068 0.113 12.535 1.00 85.56 203 TYR A N 1
ATOM 1677 C CA . TYR A 1 203 ? -19.920 1.287 12.763 1.00 85.56 203 TYR A CA 1
ATOM 1678 C C . TYR A 1 203 ? -21.225 1.271 11.970 1.00 85.56 203 TYR A C 1
ATOM 1680 O O . TYR A 1 203 ? -22.072 2.134 12.190 1.00 85.56 203 TYR A O 1
ATOM 1688 N N . SER A 1 204 ? -21.444 0.279 11.107 1.00 76.69 204 SER A N 1
ATOM 1689 C CA . SER A 1 204 ? -22.729 0.121 10.435 1.00 76.69 204 SER A CA 1
ATOM 1690 C C . SER A 1 204 ? -23.837 -0.237 11.438 1.00 76.69 204 SER A C 1
ATOM 1692 O O . SER A 1 204 ? -23.927 -1.372 11.907 1.00 76.69 204 SER A O 1
ATOM 1694 N N . VAL A 1 205 ? -24.712 0.728 11.725 1.00 54.78 205 VAL A N 1
ATOM 1695 C CA . VAL A 1 205 ? -26.116 0.500 12.091 1.00 54.78 205 VAL A CA 1
ATOM 1696 C C . VAL A 1 205 ? -26.936 0.989 10.900 1.00 54.78 205 VAL A C 1
ATOM 1698 O O . VAL A 1 205 ? -26.676 2.067 10.372 1.00 54.78 205 VAL A O 1
ATOM 1701 N N . SER A 1 206 ? -27.871 0.168 10.420 1.00 48.66 206 SER A N 1
ATOM 1702 C CA . SER A 1 206 ? -28.710 0.443 9.252 1.00 48.66 206 SER A CA 1
ATOM 1703 C C . SER A 1 206 ? -29.419 1.798 9.363 1.00 48.66 206 SER A C 1
ATOM 1705 O O . SER A 1 206 ? -30.421 1.886 10.068 1.00 48.66 206 SER A O 1
ATOM 1707 N N . GLN A 1 207 ? -28.955 2.836 8.659 1.00 37.44 207 GLN A N 1
ATOM 1708 C CA . GLN A 1 207 ? -29.796 3.986 8.312 1.00 37.44 207 GLN A CA 1
ATOM 1709 C C . GLN A 1 207 ? -29.190 4.874 7.215 1.00 37.44 207 GLN A C 1
ATOM 1711 O O . GLN A 1 207 ? -28.119 5.455 7.357 1.00 37.44 207 GLN A O 1
ATOM 1716 N N . SER A 1 208 ? -29.963 4.971 6.128 1.00 34.72 208 SER A N 1
ATOM 1717 C CA . SER A 1 208 ? -29.970 5.998 5.082 1.00 34.72 208 SER A CA 1
ATOM 1718 C C . SER A 1 208 ? -28.628 6.342 4.436 1.00 34.72 208 SER A C 1
ATOM 1720 O O . SER A 1 208 ? -27.953 7.310 4.786 1.00 34.72 208 SER A O 1
ATOM 1722 N N . SER A 1 209 ? -28.347 5.590 3.379 1.00 35.00 209 SER A N 1
ATOM 1723 C CA . SER A 1 209 ? -27.623 6.022 2.192 1.00 35.00 209 SER A CA 1
ATOM 1724 C C . SER A 1 209 ? -28.022 7.442 1.763 1.00 35.00 209 SER A C 1
ATOM 1726 O O . SER A 1 209 ? -28.896 7.640 0.920 1.00 35.00 209 SER A O 1
ATOM 1728 N N . LYS A 1 210 ? -27.320 8.457 2.272 1.00 34.22 210 LYS A N 1
ATOM 1729 C CA . LYS A 1 210 ? -26.965 9.585 1.413 1.00 34.22 210 LYS A CA 1
ATOM 1730 C C . LYS A 1 210 ? -25.905 9.054 0.464 1.00 34.22 210 LYS A C 1
ATOM 1732 O O . LYS A 1 210 ? -24.726 9.027 0.789 1.00 34.22 210 LYS A O 1
ATOM 1737 N N . GLN A 1 211 ? -26.420 8.498 -0.629 1.00 34.44 211 GLN A N 1
ATOM 1738 C CA . GLN A 1 211 ? -25.784 8.197 -1.901 1.00 34.44 211 GLN A CA 1
ATOM 1739 C C . GLN A 1 211 ? -24.363 8.790 -2.027 1.00 34.44 211 GLN A C 1
ATOM 1741 O O . GLN A 1 211 ? -24.168 9.861 -2.591 1.00 34.44 211 GLN A O 1
ATOM 1746 N N . PHE A 1 212 ? -23.347 8.075 -1.548 1.00 36.16 212 PHE A N 1
ATOM 1747 C CA . PHE A 1 212 ? -22.083 8.078 -2.267 1.00 36.16 212 PHE A CA 1
ATOM 1748 C C . PHE A 1 212 ? -22.292 7.056 -3.373 1.00 36.16 212 PHE A C 1
ATOM 1750 O O . PHE A 1 212 ? -22.220 5.852 -3.134 1.00 36.16 212 PHE A O 1
ATOM 1757 N N . HIS A 1 213 ? -22.669 7.541 -4.558 1.00 28.11 213 HIS A N 1
ATOM 1758 C CA . HIS A 1 213 ? -22.592 6.740 -5.771 1.00 28.11 213 HIS A CA 1
ATOM 1759 C C . HIS A 1 213 ? -21.133 6.299 -5.910 1.00 28.11 213 HIS A C 1
ATOM 1761 O O . HIS A 1 213 ? -20.267 7.075 -6.303 1.00 28.11 213 HIS A O 1
ATOM 1767 N N . PHE A 1 214 ? -20.849 5.070 -5.490 1.00 41.88 214 PHE A N 1
ATOM 1768 C CA . PHE A 1 214 ? -19.574 4.421 -5.727 1.00 41.88 214 PHE A CA 1
ATOM 1769 C C . PHE A 1 214 ? -19.660 3.820 -7.125 1.00 41.88 214 PHE A C 1
ATOM 1771 O O . PHE A 1 214 ? -20.012 2.655 -7.308 1.00 41.88 214 PHE A O 1
ATOM 1778 N N . ASP A 1 215 ? -19.447 4.671 -8.126 1.00 26.11 215 ASP A N 1
ATOM 1779 C CA . ASP A 1 215 ? -19.310 4.216 -9.498 1.00 26.11 215 ASP A CA 1
ATOM 1780 C C . ASP A 1 215 ? -17.939 3.543 -9.619 1.00 26.11 215 ASP A C 1
ATOM 1782 O O . ASP A 1 215 ? -16.892 4.191 -9.644 1.00 26.11 215 ASP A O 1
ATOM 1786 N N . TYR A 1 216 ? -17.931 2.212 -9.698 1.00 36.47 216 TYR A N 1
ATOM 1787 C CA . TYR A 1 216 ? -16.722 1.416 -9.950 1.00 36.47 216 TYR A CA 1
ATOM 1788 C C . TYR A 1 216 ? -16.065 1.729 -11.312 1.00 36.47 216 TYR A C 1
ATOM 1790 O O . TYR A 1 216 ? -15.038 1.144 -11.648 1.00 36.47 216 TYR A O 1
ATOM 1798 N N . ARG A 1 217 ? -16.627 2.659 -12.097 1.00 29.19 217 ARG A N 1
ATOM 1799 C CA . ARG A 1 217 ? -16.071 3.145 -13.365 1.00 29.19 217 ARG A CA 1
ATOM 1800 C C . ARG A 1 217 ? -15.161 4.371 -13.227 1.00 29.19 217 ARG A C 1
ATOM 1802 O O . ARG A 1 217 ? -14.378 4.606 -14.138 1.00 29.19 217 ARG A O 1
ATOM 1809 N N . THR A 1 218 ? -15.189 5.114 -12.116 1.00 30.38 218 THR A N 1
ATOM 1810 C CA . THR A 1 218 ? -14.415 6.372 -11.974 1.00 30.38 218 THR A CA 1
ATOM 1811 C C . THR A 1 218 ? -13.015 6.191 -11.376 1.00 30.38 218 THR A C 1
ATOM 1813 O O . THR A 1 218 ? -12.176 7.086 -11.474 1.00 30.38 218 THR A O 1
ATOM 1816 N N . ILE A 1 219 ? -12.708 5.016 -10.810 1.00 39.12 219 ILE A N 1
ATOM 1817 C CA . ILE A 1 219 ? -11.371 4.711 -10.258 1.00 39.12 219 ILE A CA 1
ATOM 1818 C C . ILE A 1 219 ? -10.312 4.624 -11.372 1.00 39.12 219 ILE A C 1
ATOM 1820 O O . ILE A 1 219 ? -9.142 4.920 -11.134 1.00 39.12 219 ILE A O 1
ATOM 1824 N N . GLN A 1 220 ? -10.726 4.321 -12.606 1.00 33.56 220 GLN A N 1
ATOM 1825 C CA . GLN A 1 220 ? -9.856 4.377 -13.783 1.00 33.56 220 GLN A CA 1
ATOM 1826 C C . GLN A 1 220 ? -9.641 5.794 -14.335 1.00 33.56 220 GLN A C 1
ATOM 1828 O O . GLN A 1 220 ? -8.889 5.942 -15.286 1.00 33.56 220 GLN A O 1
ATOM 1833 N N . THR A 1 221 ? -10.254 6.840 -13.774 1.00 34.66 221 THR A N 1
ATOM 1834 C CA . THR A 1 221 ? -10.081 8.215 -14.282 1.00 34.66 221 THR A CA 1
ATOM 1835 C C . THR A 1 221 ? -9.526 9.193 -13.246 1.00 34.66 221 THR A C 1
ATOM 1837 O O . THR A 1 221 ? -8.788 10.097 -13.622 1.00 34.66 221 THR A O 1
ATOM 1840 N N . GLU A 1 222 ? -9.784 9.011 -11.947 1.00 31.36 222 GLU A N 1
ATOM 1841 C CA . GLU A 1 222 ? -9.311 9.962 -10.918 1.00 31.36 222 GLU A CA 1
ATOM 1842 C C . GLU A 1 222 ? -7.899 9.675 -10.385 1.00 31.36 222 GLU A C 1
ATOM 1844 O O . GLU A 1 222 ? -7.227 10.581 -9.894 1.00 31.36 222 GLU A O 1
ATOM 1849 N N . SER A 1 223 ? -7.387 8.456 -10.570 1.00 37.31 223 SER A N 1
ATOM 1850 C CA . SER A 1 223 ? -5.982 8.119 -10.295 1.00 37.31 223 SER A CA 1
ATOM 1851 C C . SER A 1 223 ? -5.003 8.804 -11.271 1.00 37.31 223 SER A C 1
ATOM 1853 O O . SER A 1 223 ? -3.828 8.974 -10.944 1.00 37.31 223 SER A O 1
ATOM 1855 N N . TYR A 1 224 ? -5.488 9.297 -12.419 1.00 38.88 224 TYR A N 1
ATOM 1856 C CA . TYR A 1 224 ? -4.696 10.060 -13.398 1.00 38.88 224 TYR A CA 1
ATOM 1857 C C . TYR A 1 224 ? -4.553 11.536 -13.083 1.00 38.88 224 TYR A C 1
ATOM 1859 O O . TYR A 1 224 ? -3.569 12.156 -13.485 1.00 38.88 224 TYR A O 1
ATOM 1867 N N . VAL A 1 225 ? -5.519 12.113 -12.373 1.00 37.66 225 VAL A N 1
ATOM 1868 C CA . VAL A 1 225 ? -5.525 13.558 -12.136 1.00 37.66 225 VAL A CA 1
ATOM 1869 C C . VAL A 1 225 ? -4.495 13.924 -11.066 1.00 37.66 225 VAL A C 1
ATOM 1871 O O . VAL A 1 225 ? -3.791 14.919 -11.222 1.00 37.66 225 VAL A O 1
ATOM 1874 N N . PHE A 1 226 ? -4.292 13.080 -10.049 1.00 37.16 226 PHE A N 1
ATOM 1875 C CA . PHE A 1 226 ? -3.356 13.387 -8.961 1.00 37.16 226 PHE A CA 1
ATOM 1876 C C . PHE A 1 226 ? -1.872 13.326 -9.379 1.00 37.16 226 PHE A C 1
ATOM 1878 O O . PHE A 1 226 ? -1.048 14.053 -8.833 1.00 37.16 226 PHE A O 1
ATOM 1885 N N . LEU A 1 227 ? -1.530 12.537 -10.408 1.00 39.66 227 LEU A N 1
ATOM 1886 C CA . LEU A 1 227 ? -0.183 12.525 -11.009 1.00 39.66 227 LEU A CA 1
ATOM 1887 C C . LEU A 1 227 ? 0.061 13.695 -11.981 1.00 39.66 227 LEU A C 1
ATOM 1889 O O . LEU A 1 227 ? 1.187 13.899 -12.430 1.00 39.66 227 LEU A O 1
ATOM 1893 N N . SER A 1 228 ? -0.973 14.477 -12.312 1.00 32.91 228 SER A N 1
ATOM 1894 C CA . SER A 1 228 ? -0.856 15.643 -13.200 1.00 32.91 228 SER A CA 1
ATOM 1895 C C . SER A 1 228 ? -0.663 16.970 -12.455 1.00 32.91 228 SER A C 1
ATOM 1897 O O . SER A 1 228 ? -0.239 17.951 -13.064 1.00 32.91 228 SER A O 1
ATOM 1899 N N . THR A 1 229 ? -0.912 17.008 -11.142 1.00 30.70 229 THR A N 1
ATOM 1900 C CA . THR A 1 229 ? -0.853 18.237 -10.330 1.00 30.70 229 THR A CA 1
ATOM 1901 C C . THR A 1 229 ? 0.511 18.536 -9.702 1.00 30.70 229 THR A C 1
ATOM 1903 O O . THR A 1 229 ? 0.726 19.662 -9.272 1.00 30.70 229 THR A O 1
ATOM 1906 N N . GLU A 1 230 ? 1.477 17.611 -9.736 1.00 34.66 230 GLU A N 1
ATOM 1907 C CA . GLU A 1 230 ? 2.885 17.901 -9.378 1.00 34.66 230 GLU A CA 1
ATOM 1908 C C . GLU A 1 230 ? 3.684 18.546 -10.534 1.00 34.66 230 GLU A C 1
ATOM 1910 O O . GLU A 1 230 ? 4.883 18.772 -10.421 1.00 34.66 230 GLU A O 1
ATOM 1915 N N . ARG A 1 231 ? 3.034 18.900 -11.653 1.00 36.41 231 ARG A N 1
ATOM 1916 C CA . ARG A 1 231 ? 3.665 19.567 -12.813 1.00 36.41 231 ARG A CA 1
ATOM 1917 C C . ARG A 1 231 ? 3.746 21.097 -12.725 1.00 36.41 231 ARG A C 1
ATOM 1919 O O . ARG A 1 231 ? 4.027 21.747 -13.730 1.00 36.41 231 ARG A O 1
ATOM 1926 N N . LEU A 1 232 ? 3.507 21.681 -11.556 1.00 35.91 232 LEU A N 1
ATOM 1927 C CA . LEU A 1 232 ? 3.677 23.114 -11.322 1.00 35.91 232 LEU A CA 1
ATOM 1928 C C . LEU A 1 232 ? 4.355 23.342 -9.972 1.00 35.91 232 LEU A C 1
ATOM 1930 O O . LEU A 1 232 ? 3.689 23.814 -9.066 1.00 35.91 232 LEU A O 1
ATOM 1934 N N . PHE A 1 233 ? 5.632 22.972 -9.843 1.00 35.00 233 PHE A N 1
ATOM 1935 C CA . PHE A 1 233 ? 6.692 23.726 -9.151 1.00 35.00 233 PHE A CA 1
ATOM 1936 C C . PHE A 1 233 ? 8.061 23.131 -9.493 1.00 35.00 233 PHE A C 1
ATOM 1938 O O . PHE A 1 233 ? 8.162 21.887 -9.571 1.00 35.00 233 PHE A O 1
#

Nearest PDB structures (foldseek):
  7rqf-assembly1_A  TM=6.343E-01  e=6.018E-02  Pseudomonas aeruginosa PAO1
  4buj-assembly2_F  TM=5.252E-01  e=8.412E-02  Saccharomyces cerevisiae S288C
  8sxg-assembly1_C  TM=5.710E-01  e=2.190E-01  Pseudomonas aeruginosa
  4hnw-assembly1_A  TM=4.954E-01  e=2.528E-01  Saccharomyces cerevisiae S288C
  7kdt-assembly1_A  TM=5.581E-01  e=3.534E-01  Homo sapiens

Radius of gyration: 34.55 Å; Cα contacts (8 Å, |Δi|>4): 182; chains: 1; bounding box: 139×38×66 Å